Protein AF-A0A7J6T4S7-F1 (afdb_monomer)

Sequence (179 aa):
IPTVSALVHKYNGIAAWDLAAIAAHDKVDMNPSSLPEGYIDFAFVSPHKLLGGPGSSGLLLCKRRHQTNAVPAVCGGGVVLYVSQRRHQYLDNLEEREEAGTPDILGCIRTGAVYHLHAMIGIERIAAEEHKMAEHLVKKLRTHSKVHILGPKERSHCAGIISFNILYNTTDGPTQHGL

Radius of gyration: 22.56 Å; Cα contacts (8 Å, |Δi|>4): 235; chains: 1; bounding box: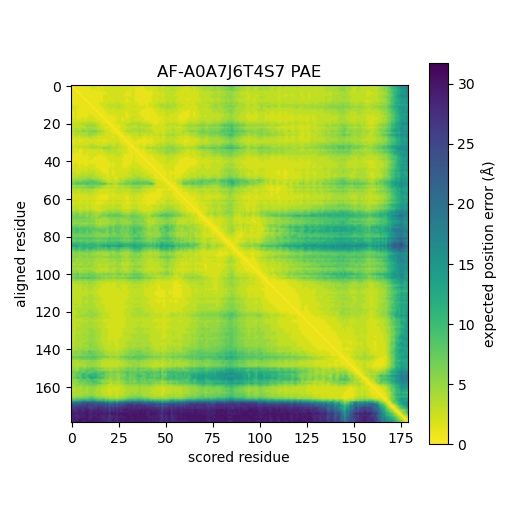 62×40×62 Å

Foldseek 3Di:
DQVVQLVCVVVPHAAADECAQPVQQDDPDQQDPVRRSRGHQKYKYQLLNFVLRPLADIDIDHDPVPLPDQAEPDDAPQQWPDDDPVDTHGDPPSVSNNQHDDDSVVNHVSSVVRVVVSVVCPSVNSNVVLVVVLVVVVVVQVVDPQKAWDDDPDCPPPGSDTDIDGHDDPPPPDDPDDD

Secondary structure (DSSP, 8-state):
-HHHHHHHHHTT---EEE-TTTTTTS---SS-TT-GGG--SEEEE-GGGSTT-TTPPPEEEE-GGG---SS-SS-STTSEEEE-SS-EEE-S-HHHHT--SS--HHHHHHHHHHHHHHHHH-HHHHHHHHHHHHHHHHHHHTT-TTEEE-S-S--TT--S---EEE---TTS---S---

pLDDT: mean 91.14, std 10.25, range [36.97, 98.56]

Mean predicted aligned error: 6.06 Å

Solvent-accessible surface area (backbone atoms only — not comparable to full-atom values): 10628 Å² total; per-residue (Å²): 108,39,72,60,22,28,55,36,45,76,71,76,45,83,37,70,43,87,32,39,84,45,56,65,49,45,84,84,64,56,67,37,81,92,43,66,67,16,30,47,45,30,40,36,38,38,42,46,68,32,74,84,9,76,76,28,43,75,45,79,49,67,46,71,90,71,72,70,70,93,62,51,93,48,84,50,57,70,18,52,69,44,79,57,99,88,50,71,40,65,41,88,51,71,69,55,19,61,48,46,43,83,72,63,61,67,16,48,54,41,33,54,53,27,53,50,51,48,60,73,68,31,53,69,54,50,34,51,55,34,45,54,53,38,51,54,51,51,59,58,46,68,74,37,90,46,45,48,75,59,78,72,92,75,54,94,88,51,72,66,76,82,53,67,46,80,63,78,61,92,82,62,67,87,69,93,72,72,133

Organism: Perkinsus olseni (NCBI:txid32597)

Structure (mmCIF, N/CA/C/O backbone):
data_AF-A0A7J6T4S7-F1
#
_entry.id   AF-A0A7J6T4S7-F1
#
loop_
_atom_site.group_PDB
_atom_site.id
_atom_site.type_symbol
_atom_site.label_atom_id
_atom_site.label_alt_id
_atom_site.label_comp_id
_atom_site.label_asym_id
_atom_site.label_entity_id
_atom_site.label_seq_id
_atom_site.pdbx_PDB_ins_code
_atom_site.Cartn_x
_atom_site.Cartn_y
_atom_site.Cartn_z
_atom_site.occupancy
_atom_site.B_iso_or_equiv
_atom_site.auth_seq_id
_atom_site.auth_comp_id
_atom_site.auth_asym_id
_atom_site.auth_atom_id
_atom_site.pdbx_PDB_model_num
ATOM 1 N N . ILE A 1 1 ? -0.672 -9.151 9.742 1.00 93.25 1 ILE A N 1
ATOM 2 C CA . ILE A 1 1 ? 0.060 -9.455 8.489 1.00 93.25 1 ILE A CA 1
ATOM 3 C C . ILE A 1 1 ? 1.079 -10.582 8.699 1.00 93.25 1 ILE A C 1
ATOM 5 O O . ILE A 1 1 ? 0.851 -11.630 8.105 1.00 93.25 1 ILE A O 1
ATOM 9 N N . PRO A 1 2 ? 2.106 -10.478 9.575 1.00 96.06 2 PRO A N 1
ATOM 10 C CA . PRO A 1 2 ? 3.218 -11.441 9.576 1.00 96.06 2 PRO A CA 1
ATOM 11 C C . PRO A 1 2 ? 2.798 -12.894 9.823 1.00 96.06 2 PRO A C 1
ATOM 13 O O . PRO A 1 2 ? 3.228 -13.793 9.111 1.00 96.06 2 PRO A O 1
ATOM 16 N N . THR A 1 3 ? 1.895 -13.132 10.778 1.00 97.44 3 THR A N 1
ATOM 17 C CA . THR A 1 3 ? 1.386 -14.478 11.092 1.00 97.44 3 THR A CA 1
ATOM 18 C C . THR A 1 3 ? 0.668 -15.128 9.910 1.00 97.44 3 THR A C 1
ATOM 20 O O . THR A 1 3 ? 0.827 -16.321 9.668 1.00 97.44 3 THR A O 1
ATOM 23 N N . VAL A 1 4 ? -0.114 -14.343 9.162 1.00 97.81 4 VAL A N 1
ATOM 24 C CA . VAL A 1 4 ? -0.850 -14.833 7.989 1.00 97.81 4 VAL A CA 1
ATOM 25 C C . VAL A 1 4 ? 0.120 -15.099 6.840 1.00 97.81 4 VAL A C 1
ATOM 27 O O . VAL A 1 4 ? 0.049 -16.169 6.247 1.00 97.81 4 VAL A O 1
ATOM 30 N N . SER A 1 5 ? 1.068 -14.191 6.580 1.00 98.19 5 SER A N 1
ATOM 31 C CA . SER A 1 5 ? 2.117 -14.411 5.577 1.00 98.19 5 SER A CA 1
ATOM 32 C C . SER A 1 5 ? 2.930 -15.678 5.865 1.00 98.19 5 SER A C 1
ATOM 34 O O . SER A 1 5 ? 3.085 -16.514 4.983 1.00 98.19 5 SER A O 1
ATOM 36 N N . ALA A 1 6 ? 3.368 -15.884 7.112 1.00 98.44 6 ALA A N 1
ATOM 37 C CA . ALA A 1 6 ? 4.121 -17.079 7.497 1.00 98.44 6 ALA A CA 1
ATOM 38 C C . ALA A 1 6 ? 3.322 -18.372 7.273 1.00 98.44 6 ALA A C 1
ATOM 40 O O . ALA A 1 6 ? 3.872 -19.381 6.831 1.00 98.44 6 ALA A O 1
ATOM 41 N N . LEU A 1 7 ? 2.011 -18.346 7.537 1.00 98.56 7 LEU A N 1
ATOM 42 C CA . LEU A 1 7 ? 1.134 -19.474 7.243 1.00 98.56 7 LEU A CA 1
ATOM 43 C C . LEU A 1 7 ? 1.027 -19.731 5.735 1.00 98.56 7 LEU A C 1
ATOM 45 O O . LEU A 1 7 ? 1.089 -20.884 5.322 1.00 98.56 7 LEU A O 1
ATOM 49 N N . VAL A 1 8 ? 0.893 -18.683 4.919 1.00 98.50 8 VAL A N 1
ATOM 50 C CA . VAL A 1 8 ? 0.862 -18.800 3.453 1.00 98.50 8 VAL A CA 1
ATOM 51 C C . VAL A 1 8 ? 2.164 -19.417 2.932 1.00 98.50 8 VAL A C 1
ATOM 53 O O . VAL A 1 8 ? 2.119 -20.391 2.179 1.00 98.50 8 VAL A O 1
ATOM 56 N N . HIS A 1 9 ? 3.321 -18.933 3.390 1.00 98.38 9 HIS A N 1
ATOM 57 C CA . HIS A 1 9 ? 4.623 -19.453 2.962 1.00 98.38 9 HIS A CA 1
ATOM 58 C C . HIS A 1 9 ? 4.868 -20.893 3.408 1.00 98.38 9 HIS A C 1
ATOM 60 O O . HIS A 1 9 ? 5.464 -21.665 2.661 1.00 98.38 9 HIS A O 1
ATOM 66 N N . LYS A 1 10 ? 4.353 -21.300 4.578 1.00 98.31 10 LYS A N 1
ATOM 67 C CA . LYS A 1 10 ? 4.409 -22.700 5.035 1.00 98.31 10 LYS A CA 1
ATOM 68 C C . LYS A 1 10 ? 3.805 -23.675 4.014 1.00 98.31 10 LYS A C 1
ATOM 70 O O . LYS A 1 10 ? 4.207 -24.835 3.976 1.00 98.31 10 LYS A O 1
ATOM 75 N N . TYR A 1 11 ? 2.865 -23.213 3.192 1.00 98.25 11 TYR A N 1
ATOM 76 C CA . TYR A 1 11 ? 2.244 -23.993 2.121 1.00 98.25 11 TYR A CA 1
ATOM 77 C C . TYR A 1 11 ? 2.694 -23.552 0.719 1.00 98.25 11 TYR A C 1
ATOM 79 O O . TYR A 1 11 ? 1.984 -23.793 -0.254 1.00 98.25 11 TYR A O 1
ATOM 87 N N . ASN A 1 12 ? 3.874 -22.929 0.603 1.00 97.62 12 ASN A N 1
ATOM 88 C CA . ASN A 1 12 ? 4.466 -22.439 -0.650 1.00 97.62 12 ASN A CA 1
ATOM 89 C C . ASN A 1 12 ? 3.597 -21.419 -1.411 1.00 97.62 12 ASN A C 1
ATOM 91 O O . ASN A 1 12 ? 3.720 -21.281 -2.628 1.00 97.62 12 ASN A O 1
ATOM 95 N N . GLY A 1 13 ? 2.698 -20.721 -0.713 1.00 98.00 13 GLY A N 1
ATOM 96 C CA . GLY A 1 13 ? 1.918 -19.635 -1.297 1.00 98.00 13 GLY A CA 1
ATOM 97 C C . GLY A 1 13 ? 2.712 -18.330 -1.394 1.00 98.00 13 GLY A C 1
ATOM 98 O O . GLY A 1 13 ? 3.790 -18.200 -0.819 1.00 98.00 13 GLY A O 1
ATOM 99 N N . ILE A 1 14 ? 2.133 -17.348 -2.087 1.00 97.88 14 ILE A N 1
ATOM 100 C CA . ILE A 1 14 ? 2.664 -15.984 -2.226 1.00 97.88 14 ILE A CA 1
ATOM 101 C C . ILE A 1 14 ? 1.805 -15.033 -1.389 1.00 97.88 14 ILE A C 1
ATOM 103 O O . ILE A 1 14 ? 0.579 -15.022 -1.526 1.00 97.88 14 ILE A O 1
ATOM 107 N N . ALA A 1 15 ? 2.433 -14.212 -0.547 1.00 98.19 15 ALA A N 1
ATOM 108 C CA . ALA A 1 15 ? 1.747 -13.234 0.291 1.00 98.19 15 ALA A CA 1
ATOM 109 C C . ALA A 1 15 ? 1.703 -11.847 -0.374 1.00 98.19 15 ALA A C 1
ATOM 111 O O . ALA A 1 15 ? 2.650 -11.060 -0.283 1.00 98.19 15 ALA A O 1
ATOM 112 N N . ALA A 1 16 ? 0.572 -11.531 -1.006 1.00 98.25 16 ALA A N 1
ATOM 113 C CA . ALA A 1 16 ? 0.289 -10.223 -1.590 1.00 98.25 16 ALA A CA 1
ATOM 114 C C . ALA A 1 16 ? -0.736 -9.453 -0.741 1.00 98.25 16 ALA A C 1
ATOM 116 O O . ALA A 1 16 ? -1.825 -9.959 -0.475 1.00 98.25 16 ALA A O 1
ATOM 117 N N . TRP A 1 17 ? -0.396 -8.235 -0.318 1.00 98.12 17 TRP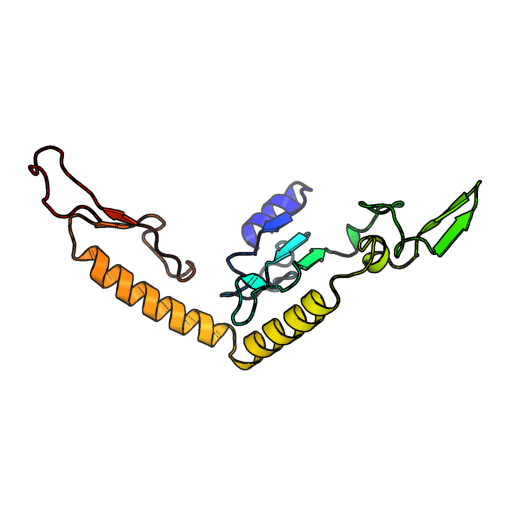 A N 1
ATOM 118 C CA . TRP A 1 17 ? -1.218 -7.427 0.584 1.00 98.12 17 TRP A CA 1
ATOM 119 C C . TRP A 1 17 ? -1.612 -6.090 -0.040 1.00 98.12 17 TRP A C 1
ATOM 121 O O . TRP A 1 17 ? -0.752 -5.299 -0.429 1.00 98.12 17 TRP A O 1
ATOM 131 N N . ASP A 1 18 ? -2.914 -5.803 -0.064 1.00 97.62 18 ASP A N 1
ATOM 132 C CA . ASP A 1 18 ? -3.405 -4.438 -0.249 1.00 97.62 18 ASP A CA 1
ATOM 133 C C . ASP A 1 18 ? -3.229 -3.666 1.062 1.00 97.62 18 ASP A C 1
ATOM 135 O O . ASP A 1 18 ? -3.900 -3.927 2.063 1.00 97.62 18 ASP A O 1
ATOM 139 N N . LEU A 1 19 ? -2.289 -2.726 1.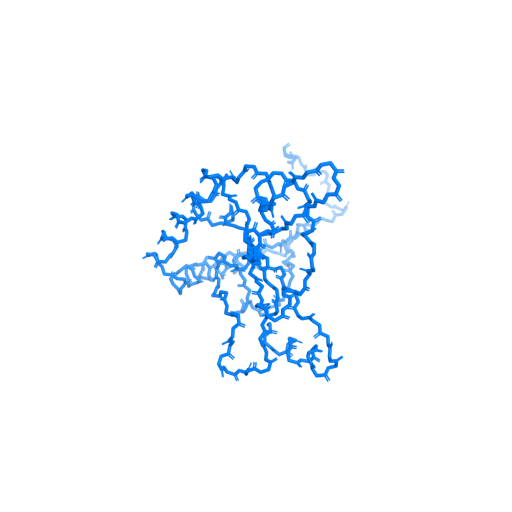051 1.00 96.25 19 LEU A N 1
ATOM 140 C CA . LEU A 1 19 ? -1.972 -1.858 2.176 1.00 96.25 19 LEU A CA 1
ATOM 141 C C . LEU A 1 19 ? -2.449 -0.422 1.939 1.00 96.25 19 LEU A C 1
ATOM 143 O O . LEU A 1 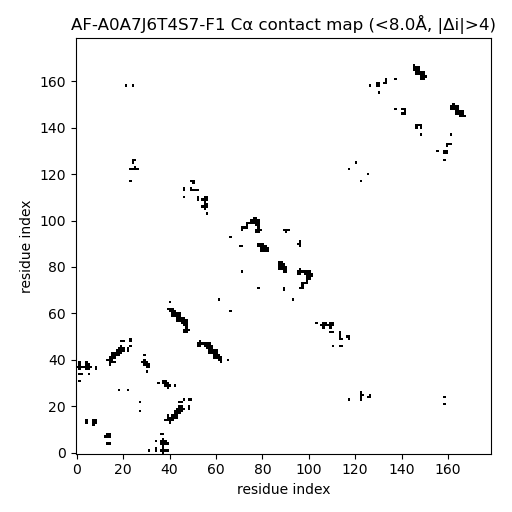19 ? -2.074 0.476 2.693 1.00 96.25 19 LEU A O 1
ATOM 147 N N . ALA A 1 20 ? -3.296 -0.178 0.936 1.00 94.44 20 ALA A N 1
ATOM 148 C CA . ALA A 1 20 ? -3.727 1.160 0.556 1.00 94.44 20 ALA A CA 1
ATOM 149 C C . ALA A 1 20 ? -4.322 1.944 1.732 1.00 94.44 20 ALA A C 1
ATOM 151 O O . ALA A 1 20 ? -4.038 3.127 1.883 1.00 94.44 20 ALA A O 1
ATOM 152 N N . ALA A 1 21 ? -5.151 1.302 2.559 1.00 90.69 21 ALA A N 1
ATOM 153 C CA . ALA A 1 21 ? -5.783 1.957 3.704 1.00 90.69 21 ALA A CA 1
ATOM 154 C C . ALA A 1 21 ? -4.890 2.022 4.952 1.00 90.69 21 ALA A C 1
ATOM 156 O O . ALA A 1 21 ? -5.125 2.874 5.795 1.00 90.69 21 ALA A O 1
ATOM 157 N N . ILE A 1 22 ? -3.900 1.136 5.098 1.00 90.56 22 ILE A N 1
ATOM 158 C CA . ILE A 1 22 ? -3.108 1.039 6.333 1.00 90.56 22 ILE A CA 1
ATOM 159 C C . ILE A 1 22 ? -1.783 1.795 6.242 1.00 90.56 22 ILE A C 1
ATOM 161 O O . ILE A 1 22 ? -1.313 2.304 7.248 1.00 90.56 22 ILE A O 1
ATOM 165 N N . ALA A 1 23 ? -1.208 1.949 5.047 1.00 92.31 23 ALA A N 1
ATOM 166 C CA . ALA A 1 23 ? 0.090 2.599 4.858 1.00 92.31 23 ALA A CA 1
ATOM 167 C C . ALA A 1 23 ? 0.120 4.090 5.245 1.00 92.31 23 ALA A C 1
ATOM 169 O O . ALA A 1 23 ? 1.196 4.664 5.387 1.00 92.31 23 ALA A O 1
ATOM 170 N N . ALA A 1 24 ? -1.046 4.724 5.399 1.00 89.56 24 ALA A N 1
ATOM 171 C CA . ALA A 1 24 ? -1.158 6.079 5.933 1.00 89.56 24 ALA A CA 1
ATOM 172 C C . ALA A 1 24 ? -1.003 6.128 7.465 1.00 89.56 24 ALA A C 1
ATOM 174 O O . ALA A 1 24 ? -0.603 7.159 8.003 1.00 89.56 24 ALA A O 1
ATOM 175 N N . HIS A 1 25 ? -1.301 5.022 8.149 1.00 88.94 25 HIS A N 1
ATOM 176 C CA . HIS A 1 25 ? -1.548 4.969 9.593 1.00 88.94 25 HIS A CA 1
ATOM 177 C C . HIS A 1 25 ? -0.634 3.981 10.329 1.00 88.94 25 HIS A C 1
ATOM 179 O O . HIS A 1 25 ? -0.537 4.029 11.550 1.00 88.94 25 HIS A O 1
ATOM 185 N N . ASP A 1 26 ? 0.041 3.092 9.601 1.00 89.81 26 ASP A N 1
ATOM 186 C CA . ASP A 1 26 ? 0.975 2.112 10.143 1.00 89.81 26 ASP A CA 1
ATOM 187 C C . ASP A 1 26 ? 2.179 1.923 9.210 1.00 89.81 26 ASP A C 1
ATOM 189 O O . ASP A 1 26 ? 2.159 2.267 8.022 1.00 89.81 26 ASP A O 1
ATOM 193 N N . LYS A 1 27 ? 3.246 1.348 9.757 1.00 89.06 27 LYS A N 1
ATOM 194 C CA . LYS A 1 27 ? 4.476 1.064 9.030 1.00 89.06 27 LYS A CA 1
ATOM 195 C C . LYS A 1 27 ? 4.266 -0.088 8.044 1.00 89.06 27 LYS A C 1
ATOM 197 O O . LYS A 1 27 ? 3.920 -1.207 8.417 1.00 89.06 27 LYS A O 1
ATOM 202 N N . VAL A 1 28 ? 4.601 0.155 6.777 1.00 91.75 28 VAL A N 1
ATOM 203 C CA . VAL A 1 28 ? 4.728 -0.904 5.767 1.00 91.75 28 VAL A CA 1
ATOM 204 C C . VAL A 1 28 ? 6.072 -1.612 5.950 1.00 91.75 28 VAL A C 1
ATOM 206 O O . VAL A 1 28 ? 7.099 -1.170 5.437 1.00 91.75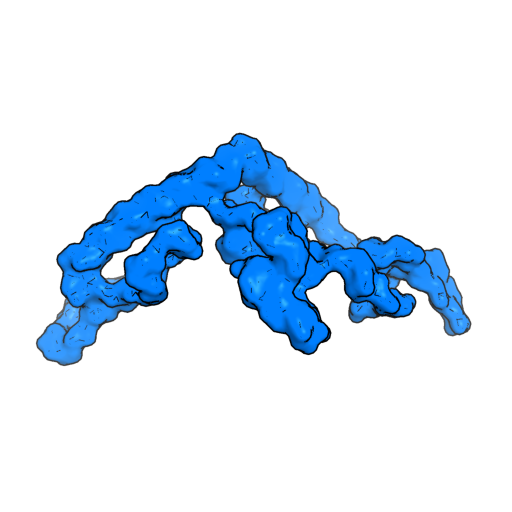 28 VAL A O 1
ATOM 209 N N . ASP A 1 29 ? 6.079 -2.706 6.713 1.00 94.44 29 ASP A N 1
ATOM 210 C CA . ASP A 1 29 ? 7.272 -3.529 6.927 1.00 94.44 29 ASP A CA 1
ATOM 211 C C . ASP A 1 29 ? 7.262 -4.785 6.041 1.00 94.44 29 ASP A C 1
ATOM 213 O O . ASP A 1 29 ? 6.575 -5.771 6.312 1.00 94.44 29 ASP A O 1
ATOM 217 N N . MET A 1 30 ? 8.054 -4.751 4.966 1.00 96.81 30 MET A N 1
ATOM 218 C CA . MET A 1 30 ? 8.205 -5.878 4.039 1.00 96.81 30 MET A CA 1
ATOM 219 C C . MET A 1 30 ? 9.001 -7.054 4.638 1.00 96.81 30 MET A C 1
ATOM 221 O O . MET A 1 30 ? 9.017 -8.133 4.035 1.00 96.81 30 MET A O 1
ATOM 225 N N . ASN A 1 31 ? 9.727 -6.853 5.746 1.00 96.94 31 ASN A N 1
ATOM 226 C CA . ASN A 1 31 ? 10.613 -7.836 6.384 1.00 96.94 31 ASN A CA 1
ATOM 227 C C . ASN A 1 31 ? 10.537 -7.725 7.923 1.00 96.94 31 ASN A C 1
ATOM 229 O O . ASN A 1 31 ? 11.514 -7.312 8.556 1.00 96.94 31 ASN A O 1
ATOM 233 N N . PRO A 1 32 ? 9.408 -8.101 8.542 1.00 95.25 32 PRO A N 1
ATOM 234 C CA . PRO A 1 32 ? 9.243 -7.983 9.983 1.00 95.25 32 PRO A CA 1
ATOM 235 C C . PRO A 1 32 ? 10.263 -8.862 10.720 1.00 95.25 32 PRO A C 1
ATOM 237 O O . PRO A 1 32 ? 10.258 -10.086 10.603 1.00 95.25 32 PRO A O 1
ATOM 240 N N . SER A 1 33 ? 11.127 -8.240 11.524 1.00 94.69 33 SER A N 1
ATOM 241 C CA . SER A 1 33 ? 12.182 -8.942 12.271 1.00 94.69 33 SER A CA 1
ATOM 242 C C . SER A 1 33 ? 11.643 -9.872 13.362 1.00 94.69 33 SER A C 1
ATOM 244 O O . SER A 1 33 ? 12.294 -10.852 13.713 1.00 94.69 33 SER A O 1
ATOM 246 N N . SER A 1 34 ? 10.445 -9.591 13.880 1.00 95.31 34 SER A N 1
ATOM 247 C CA . SER A 1 34 ? 9.777 -10.394 14.911 1.00 95.31 34 SER A CA 1
ATOM 248 C C . SER A 1 34 ? 9.329 -11.771 14.420 1.00 95.31 34 SER A C 1
ATOM 250 O O . SER A 1 34 ? 9.195 -12.692 15.223 1.00 95.31 34 SER A O 1
ATOM 252 N N . LEU A 1 35 ? 9.096 -11.922 13.114 1.00 96.75 35 LEU A N 1
ATOM 253 C CA . LEU A 1 35 ? 8.736 -13.185 12.483 1.00 96.75 35 LEU A CA 1
ATOM 254 C C . LEU A 1 35 ? 9.292 -13.193 11.052 1.00 96.75 35 LEU A C 1
ATOM 256 O O . LEU A 1 35 ? 8.574 -12.796 10.135 1.00 96.75 35 LEU A O 1
ATOM 260 N N . PRO A 1 36 ? 10.545 -13.642 10.844 1.00 96.25 36 PRO A N 1
ATOM 261 C CA . PRO A 1 36 ? 11.213 -13.573 9.544 1.00 96.25 36 PRO A CA 1
ATOM 262 C C . PRO A 1 36 ? 10.447 -14.256 8.407 1.00 96.25 36 PRO A C 1
ATOM 264 O O . PRO A 1 36 ? 10.373 -13.709 7.313 1.00 96.25 36 PRO A O 1
ATOM 267 N N . GLU A 1 37 ? 9.797 -15.393 8.677 1.00 97.12 37 GLU A N 1
ATOM 268 C CA . GLU A 1 37 ? 8.935 -16.091 7.707 1.00 97.12 37 GLU A CA 1
ATOM 269 C C . GLU A 1 37 ? 7.639 -15.331 7.387 1.00 97.12 37 GLU A C 1
ATOM 271 O O . GLU A 1 37 ? 6.914 -15.684 6.467 1.00 97.12 37 GLU A O 1
ATOM 276 N N . GLY A 1 38 ? 7.324 -14.276 8.135 1.00 97.75 38 GLY A N 1
ATOM 277 C CA . GLY A 1 38 ? 6.154 -13.425 7.956 1.00 97.75 38 GLY A CA 1
ATOM 278 C C . GLY A 1 38 ? 6.357 -12.274 6.973 1.00 97.75 38 GLY A C 1
ATOM 279 O O . GLY A 1 38 ? 5.630 -11.284 7.060 1.00 97.75 38 GLY A O 1
ATOM 280 N N . TYR A 1 39 ? 7.342 -12.363 6.074 1.00 97.88 39 TYR A N 1
ATOM 281 C CA . TYR A 1 39 ? 7.608 -11.333 5.067 1.00 97.88 39 TYR A CA 1
ATOM 282 C C . TYR A 1 39 ? 6.406 -11.076 4.144 1.00 97.88 39 TYR A C 1
ATOM 284 O O . TYR A 1 39 ? 5.457 -11.850 4.070 1.00 97.88 39 TYR A O 1
ATOM 292 N N . ILE A 1 40 ? 6.432 -9.955 3.431 1.00 98.19 40 ILE A N 1
ATOM 293 C CA . ILE A 1 40 ? 5.448 -9.646 2.388 1.00 98.19 40 ILE A CA 1
ATOM 294 C C . ILE A 1 40 ? 6.126 -9.832 1.033 1.00 98.19 40 ILE A C 1
ATOM 296 O O . ILE A 1 40 ? 7.217 -9.303 0.829 1.00 98.19 40 ILE A O 1
ATOM 300 N N . ASP A 1 41 ? 5.514 -10.576 0.115 1.00 98.31 41 ASP A N 1
ATOM 301 C CA . ASP A 1 41 ? 6.042 -10.733 -1.244 1.00 98.31 41 ASP A CA 1
ATOM 302 C C . ASP A 1 41 ? 5.702 -9.532 -2.119 1.00 98.31 41 ASP A C 1
ATOM 304 O O . ASP A 1 41 ? 6.577 -9.010 -2.813 1.00 98.31 41 ASP A O 1
ATOM 308 N N . PHE A 1 42 ? 4.450 -9.080 -2.028 1.00 98.06 42 PHE A N 1
ATOM 309 C CA . PHE A 1 42 ? 3.924 -7.932 -2.756 1.00 98.06 42 PHE A CA 1
ATOM 310 C C . PHE A 1 42 ? 3.111 -7.036 -1.824 1.00 98.06 42 PHE A C 1
ATOM 312 O O . PHE A 1 42 ? 2.253 -7.526 -1.089 1.00 98.06 42 PHE A O 1
ATOM 319 N N . ALA A 1 43 ? 3.342 -5.728 -1.874 1.00 98.19 43 ALA A N 1
ATOM 320 C CA . ALA A 1 43 ? 2.530 -4.741 -1.174 1.00 98.19 43 ALA A CA 1
ATOM 321 C C . ALA A 1 43 ? 2.044 -3.665 -2.142 1.00 98.19 43 ALA A C 1
ATOM 323 O O . ALA A 1 43 ? 2.843 -3.039 -2.839 1.00 98.19 43 ALA A O 1
ATOM 324 N N . PHE A 1 44 ? 0.736 -3.431 -2.142 1.00 97.75 44 PHE A N 1
ATOM 325 C CA . PHE A 1 44 ? 0.100 -2.371 -2.915 1.00 97.75 44 PHE A CA 1
ATOM 326 C C . PHE A 1 44 ? -0.185 -1.195 -1.995 1.00 97.75 44 PHE A C 1
ATOM 328 O O . PHE A 1 44 ? -0.822 -1.356 -0.953 1.00 97.75 44 PHE A O 1
ATOM 335 N N . VAL A 1 45 ? 0.280 -0.007 -2.369 1.00 97.25 45 VAL A N 1
ATOM 336 C CA . VAL A 1 45 ? 0.105 1.203 -1.570 1.00 97.25 45 VAL A CA 1
ATOM 337 C C . VAL A 1 45 ? -0.480 2.324 -2.419 1.00 97.25 45 VAL A C 1
ATOM 339 O O . VAL A 1 45 ? -0.215 2.443 -3.614 1.00 97.25 45 VAL A O 1
ATOM 342 N N . SER A 1 46 ? -1.310 3.149 -1.785 1.00 96.25 46 SER A N 1
ATOM 343 C CA . SER A 1 46 ? -2.016 4.269 -2.405 1.00 96.25 46 SER A CA 1
ATOM 344 C C . SER A 1 46 ? -1.615 5.583 -1.739 1.00 96.25 46 SER A C 1
ATOM 346 O O . SER A 1 46 ? -2.275 6.005 -0.786 1.00 96.25 46 SER A O 1
ATOM 348 N N . PRO A 1 47 ? -0.572 6.266 -2.238 1.00 96.25 47 PRO A N 1
ATOM 349 C CA . PRO A 1 47 ? -0.105 7.525 -1.665 1.00 96.25 47 PRO A CA 1
ATOM 350 C C . PRO A 1 47 ? -1.176 8.627 -1.663 1.00 96.25 47 PRO A C 1
ATOM 352 O O . PRO A 1 47 ? -1.129 9.524 -0.830 1.00 96.25 47 PRO A O 1
ATOM 355 N N . HIS A 1 48 ? -2.220 8.522 -2.497 1.00 95.69 48 HIS A N 1
ATOM 356 C CA . HIS A 1 48 ? -3.338 9.470 -2.497 1.00 95.69 48 HIS A CA 1
ATOM 357 C C . HIS A 1 48 ? -4.205 9.440 -1.233 1.00 95.69 48 HIS A C 1
ATOM 359 O O . HIS A 1 48 ? -5.005 10.350 -1.029 1.00 95.69 48 HIS A O 1
ATOM 365 N N . LYS A 1 49 ? -4.048 8.415 -0.389 1.00 94.19 49 LYS A N 1
ATOM 366 C CA . LYS A 1 49 ? -4.691 8.320 0.927 1.00 94.19 49 LYS A CA 1
ATOM 367 C C . LYS A 1 49 ? -3.861 8.977 2.036 1.00 94.19 49 LYS A C 1
ATOM 369 O O . LYS A 1 49 ? -4.353 9.114 3.150 1.00 94.19 49 LYS A O 1
ATOM 374 N N . LEU A 1 50 ? -2.626 9.391 1.744 1.00 92.81 50 LEU A N 1
ATOM 375 C CA . LEU A 1 50 ? -1.778 10.148 2.661 1.00 92.81 50 LEU A CA 1
ATOM 376 C C . LEU A 1 50 ? -2.046 11.656 2.517 1.00 92.81 50 LEU A C 1
ATOM 378 O O . LEU A 1 50 ? -2.588 12.135 1.516 1.00 92.81 50 LEU A O 1
ATOM 382 N N . LEU A 1 51 ? -1.640 12.427 3.527 1.00 88.81 51 LEU A N 1
ATOM 383 C CA . LEU A 1 51 ? -1.763 13.884 3.526 1.00 88.81 51 LEU A CA 1
ATOM 384 C C . LEU A 1 51 ? -1.013 14.506 2.334 1.00 88.81 51 LEU A C 1
ATOM 386 O O . LEU A 1 51 ? 0.162 14.226 2.119 1.00 88.81 51 LEU A O 1
ATOM 390 N N . GLY A 1 52 ? -1.690 15.365 1.563 1.00 87.06 52 GLY A N 1
ATOM 391 C CA . GLY A 1 52 ? -1.132 15.953 0.332 1.00 87.06 52 GLY A CA 1
ATOM 392 C C . GLY A 1 52 ? -1.072 14.984 -0.857 1.00 87.06 52 GLY A C 1
ATOM 393 O O . GLY A 1 52 ? -0.598 15.348 -1.931 1.00 87.06 52 GLY A O 1
ATOM 394 N N . GLY A 1 53 ? -1.582 13.765 -0.670 1.00 91.44 53 GLY A N 1
ATOM 395 C CA . GLY A 1 53 ? -1.592 12.668 -1.624 1.00 91.44 53 GLY A CA 1
ATOM 396 C C . GLY A 1 53 ? -2.381 12.839 -2.928 1.00 91.44 53 GLY A C 1
ATOM 397 O O . GLY A 1 53 ? -2.011 12.156 -3.884 1.00 91.44 53 GLY A O 1
ATOM 398 N N . PRO A 1 54 ? -3.457 13.645 -3.047 1.00 95.19 54 PRO A N 1
ATOM 399 C CA . PRO A 1 54 ? -4.251 13.678 -4.277 1.00 95.19 54 PRO A CA 1
ATOM 400 C C . PRO A 1 54 ? -3.408 13.900 -5.545 1.00 95.19 54 PRO A C 1
ATOM 402 O O . PRO A 1 54 ? -2.618 14.838 -5.621 1.00 95.19 54 PRO A O 1
ATOM 405 N N . GLY A 1 55 ? -3.564 13.021 -6.542 1.00 94.38 55 GLY A N 1
ATOM 406 C CA . GLY A 1 55 ? -2.775 13.041 -7.783 1.00 94.38 55 GLY A CA 1
ATOM 407 C C . GLY A 1 55 ? -1.365 12.443 -7.669 1.00 94.38 55 GLY A C 1
ATOM 408 O O . GLY A 1 55 ? -0.506 12.761 -8.485 1.00 94.38 55 GLY A O 1
ATOM 409 N N . SER A 1 56 ? -1.078 11.665 -6.627 1.00 96.69 56 SER A N 1
ATOM 410 C CA . SER A 1 56 ? 0.137 10.844 -6.535 1.00 96.69 56 SER A CA 1
ATOM 411 C C . SER A 1 56 ? -0.026 9.518 -7.281 1.00 96.69 56 SER A C 1
ATOM 413 O O . SER A 1 56 ? -1.143 9.013 -7.432 1.00 96.69 56 SER A O 1
ATOM 415 N N . SER A 1 57 ? 1.100 8.955 -7.719 1.00 95.81 57 SER A N 1
ATOM 416 C CA . SER A 1 57 ? 1.145 7.640 -8.357 1.00 95.81 57 SER A CA 1
ATOM 417 C C . SER A 1 57 ? 0.977 6.522 -7.322 1.00 95.81 57 SER A C 1
ATOM 419 O O . SER A 1 57 ? 1.361 6.672 -6.162 1.00 95.81 57 SER A O 1
ATOM 421 N N . GLY A 1 58 ? 0.392 5.394 -7.730 1.00 95.25 58 GLY A N 1
ATOM 422 C CA . GLY A 1 58 ? 0.343 4.182 -6.908 1.00 95.25 58 GLY A CA 1
ATOM 423 C C . GLY A 1 58 ? 1.720 3.528 -6.792 1.00 95.25 58 GLY A C 1
ATOM 424 O O . GLY A 1 58 ? 2.552 3.674 -7.682 1.00 95.25 58 GLY A O 1
ATOM 425 N N . LEU A 1 59 ? 1.958 2.785 -5.709 1.00 96.06 59 LEU A N 1
ATOM 426 C CA . LEU A 1 59 ? 3.212 2.053 -5.512 1.00 96.06 59 LEU A CA 1
ATOM 427 C C . LEU A 1 59 ? 2.952 0.553 -5.380 1.00 96.06 59 LEU A C 1
ATOM 429 O O . LEU A 1 59 ? 2.127 0.127 -4.567 1.00 96.06 59 LEU A O 1
ATOM 433 N N . LEU A 1 60 ? 3.709 -0.239 -6.139 1.00 96.19 60 LEU A N 1
ATOM 434 C CA . LEU A 1 60 ? 3.834 -1.681 -5.966 1.00 96.19 60 LEU A CA 1
ATOM 435 C C . LEU A 1 60 ? 5.232 -1.989 -5.433 1.00 96.19 60 LEU A C 1
ATOM 437 O O . LEU A 1 60 ? 6.226 -1.797 -6.125 1.00 96.19 60 LEU A O 1
ATOM 441 N N . LEU A 1 61 ? 5.309 -2.503 -4.210 1.00 96.38 61 LEU A N 1
ATOM 442 C CA . LEU A 1 61 ? 6.545 -3.044 -3.663 1.00 96.38 61 LEU A CA 1
ATOM 443 C C . LEU A 1 61 ? 6.556 -4.547 -3.912 1.00 96.38 61 LEU A C 1
ATOM 445 O O . LEU A 1 61 ? 5.602 -5.240 -3.567 1.00 96.38 61 LEU A O 1
ATOM 449 N N . CYS A 1 62 ? 7.646 -5.057 -4.472 1.00 95.75 62 CYS A N 1
ATOM 450 C CA . CYS A 1 62 ? 7.799 -6.467 -4.810 1.00 95.75 62 CYS A CA 1
ATOM 451 C C . CYS A 1 62 ? 9.174 -6.970 -4.364 1.00 95.75 62 CYS A C 1
ATOM 453 O O . CYS A 1 62 ? 10.182 -6.270 -4.478 1.00 95.75 62 CYS A O 1
ATOM 455 N N . LYS A 1 63 ? 9.245 -8.204 -3.858 1.00 95.88 63 LYS A N 1
ATOM 456 C CA . LYS A 1 63 ? 10.537 -8.869 -3.651 1.00 95.88 63 LYS A CA 1
ATOM 457 C C . LYS A 1 63 ? 11.165 -9.183 -5.002 1.00 95.88 63 LYS A C 1
ATOM 459 O O . LYS A 1 63 ? 10.580 -9.905 -5.801 1.00 95.88 63 LYS A O 1
ATOM 464 N N . ARG A 1 64 ? 12.424 -8.781 -5.188 1.00 93.31 64 ARG A N 1
ATOM 465 C CA . ARG A 1 64 ? 13.201 -9.044 -6.414 1.00 93.31 64 ARG A CA 1
ATOM 466 C C . ARG A 1 64 ? 13.129 -10.496 -6.905 1.00 93.31 64 ARG A C 1
ATOM 468 O O . ARG A 1 64 ? 13.055 -10.722 -8.102 1.00 93.31 64 ARG A O 1
ATOM 475 N N . ARG A 1 65 ? 13.101 -11.485 -6.000 1.00 94.25 65 ARG A N 1
ATOM 476 C CA . ARG A 1 65 ? 12.994 -12.915 -6.364 1.00 94.25 65 ARG A CA 1
ATOM 477 C C . ARG A 1 65 ? 11.744 -13.272 -7.181 1.00 94.25 65 ARG A C 1
ATOM 479 O O . ARG A 1 65 ? 11.741 -14.316 -7.815 1.00 94.25 65 ARG A O 1
ATOM 486 N N . HIS A 1 66 ? 10.706 -12.436 -7.151 1.00 93.38 66 HIS A N 1
ATOM 487 C CA . HIS A 1 66 ? 9.472 -12.634 -7.914 1.00 93.38 66 HIS A CA 1
ATOM 488 C C . HIS A 1 66 ? 9.472 -11.913 -9.264 1.00 93.38 66 HIS A C 1
ATOM 490 O O . HIS A 1 66 ? 8.628 -12.202 -10.108 1.00 93.38 66 HIS A O 1
ATOM 496 N N . GLN A 1 67 ? 10.438 -11.027 -9.514 1.00 91.62 67 GLN A N 1
ATOM 497 C CA . GLN A 1 67 ? 10.635 -10.377 -10.810 1.00 91.62 67 GLN A CA 1
ATOM 498 C C . GLN A 1 67 ? 11.366 -11.332 -11.768 1.00 91.62 67 GLN A C 1
ATOM 500 O O . GLN A 1 67 ? 12.549 -11.180 -12.058 1.00 91.62 67 GLN A O 1
ATOM 505 N N . THR A 1 68 ? 10.667 -12.374 -12.216 1.00 90.19 68 THR A N 1
ATOM 506 C CA . THR A 1 68 ? 11.237 -13.452 -13.051 1.00 90.19 68 THR A CA 1
ATOM 507 C C . THR A 1 68 ? 10.797 -13.391 -14.512 1.00 90.19 68 THR A C 1
ATOM 509 O O . THR A 1 68 ? 11.265 -14.177 -15.336 1.00 90.19 68 THR A O 1
ATOM 512 N N . ASN A 1 69 ? 9.908 -12.455 -14.852 1.00 86.38 69 ASN A N 1
ATOM 513 C CA . ASN A 1 69 ? 9.320 -12.374 -16.179 1.00 86.38 69 ASN A CA 1
ATOM 514 C C . ASN A 1 69 ? 10.366 -11.991 -17.237 1.00 86.38 69 ASN A C 1
ATOM 516 O O . ASN A 1 69 ? 11.063 -10.978 -17.143 1.00 86.38 69 ASN A O 1
ATOM 520 N N . ALA A 1 70 ? 10.437 -12.792 -18.301 1.00 87.06 70 ALA A N 1
ATOM 521 C CA . ALA A 1 70 ? 11.285 -12.495 -19.454 1.00 87.06 70 ALA A CA 1
ATOM 522 C C . ALA A 1 70 ? 10.751 -11.320 -20.298 1.00 87.06 70 ALA A C 1
ATOM 524 O O . ALA A 1 70 ? 11.508 -10.696 -21.039 1.00 87.06 70 ALA A O 1
ATOM 525 N N . VAL A 1 71 ? 9.455 -11.023 -20.179 1.00 91.44 71 VAL A N 1
ATOM 526 C CA . VAL A 1 71 ? 8.713 -10.007 -20.936 1.00 91.44 71 VAL A CA 1
ATOM 527 C C . VAL A 1 71 ? 7.914 -9.165 -19.935 1.00 91.44 71 VAL A C 1
ATOM 529 O O . VAL A 1 71 ? 7.371 -9.753 -18.999 1.00 91.44 71 VAL A O 1
ATOM 532 N N . PRO A 1 72 ? 7.834 -7.833 -20.098 1.00 92.25 72 PRO A N 1
ATOM 533 C CA . PRO A 1 72 ? 7.050 -6.979 -19.210 1.00 92.25 72 PRO A CA 1
ATOM 534 C C . PRO A 1 72 ? 5.559 -7.312 -19.221 1.00 92.25 72 PRO A C 1
ATOM 536 O O . PRO A 1 72 ? 5.027 -7.762 -20.240 1.00 92.25 72 PRO A O 1
ATOM 539 N N . ALA A 1 73 ? 4.863 -6.998 -18.127 1.00 91.75 73 ALA A N 1
ATOM 540 C CA . ALA A 1 73 ? 3.408 -7.125 -18.057 1.00 91.75 73 ALA A CA 1
ATOM 541 C C . ALA A 1 73 ? 2.701 -6.241 -19.099 1.00 91.75 73 ALA A C 1
ATOM 543 O O . ALA A 1 73 ? 1.700 -6.645 -19.693 1.00 91.75 73 ALA A O 1
ATOM 544 N N . VAL A 1 74 ? 3.247 -5.048 -19.352 1.00 92.06 74 VAL A N 1
ATOM 545 C CA . VAL A 1 74 ? 2.787 -4.130 -20.397 1.00 92.06 74 VAL A CA 1
ATOM 546 C C . VAL A 1 74 ? 3.942 -3.855 -21.352 1.00 92.06 74 VAL A C 1
ATOM 548 O O . VAL A 1 74 ? 4.996 -3.373 -20.958 1.00 92.06 74 VAL A O 1
ATOM 551 N N . CYS A 1 75 ? 3.753 -4.159 -22.633 1.00 91.94 75 CYS A N 1
ATOM 552 C CA . CYS A 1 75 ? 4.748 -3.873 -23.665 1.00 91.94 75 CYS A CA 1
ATOM 553 C C . CYS A 1 75 ? 4.541 -2.468 -24.241 1.00 91.94 75 CYS A C 1
ATOM 555 O O . CYS A 1 75 ? 3.412 -2.079 -24.535 1.00 91.94 75 CYS A O 1
ATOM 557 N N . GLY A 1 76 ? 5.623 -1.727 -24.485 1.00 90.00 76 GLY A N 1
ATOM 558 C CA . GLY A 1 76 ? 5.533 -0.405 -25.100 1.00 90.00 76 GLY A CA 1
ATOM 559 C C . GLY A 1 76 ? 6.867 0.328 -25.190 1.00 90.00 76 GLY A C 1
ATOM 560 O O . GLY A 1 76 ? 7.934 -0.248 -24.980 1.00 90.00 76 GLY A O 1
ATOM 561 N N . GLY A 1 77 ? 6.798 1.623 -25.507 1.00 90.19 77 GLY A N 1
ATOM 562 C CA . GLY A 1 77 ? 7.943 2.520 -25.345 1.00 90.19 77 GLY A CA 1
ATOM 563 C C . GLY A 1 77 ? 8.358 2.611 -23.874 1.00 90.19 77 GLY A C 1
ATOM 564 O O . GLY A 1 77 ? 7.543 2.374 -22.988 1.00 90.19 77 GLY A O 1
ATOM 565 N N . GLY A 1 78 ? 9.625 2.923 -23.613 1.00 89.69 78 GLY A N 1
ATOM 566 C CA . GLY A 1 78 ? 10.169 3.020 -22.252 1.00 89.69 78 GLY A CA 1
ATOM 567 C C . GLY A 1 78 ? 10.715 1.706 -21.684 1.00 89.69 78 GLY A C 1
ATOM 568 O O . GLY A 1 78 ? 11.658 1.761 -20.915 1.00 89.69 78 GLY A O 1
ATOM 569 N N . VAL A 1 79 ? 10.225 0.539 -22.126 1.00 93.56 79 VAL A N 1
ATOM 570 C CA . VAL A 1 79 ? 10.636 -0.782 -21.578 1.00 93.56 79 VAL A CA 1
ATOM 571 C C . VAL A 1 79 ? 11.514 -1.609 -22.521 1.00 93.56 79 VAL A C 1
ATOM 573 O O . VAL A 1 79 ? 12.022 -2.671 -22.152 1.00 93.56 79 VAL A O 1
ATOM 576 N N . VAL A 1 80 ? 11.687 -1.144 -23.761 1.00 93.06 80 VAL A N 1
ATOM 577 C CA . VAL A 1 80 ? 12.514 -1.789 -24.790 1.00 93.06 80 VAL A CA 1
ATOM 578 C C . VAL A 1 80 ? 13.885 -1.123 -24.885 1.00 93.06 80 VAL A C 1
ATOM 580 O O . VAL A 1 80 ? 13.985 0.092 -25.019 1.00 93.06 80 VAL A O 1
ATOM 583 N N . LEU A 1 81 ? 14.942 -1.934 -24.875 1.00 92.19 81 LEU A N 1
ATOM 584 C CA . LEU A 1 81 ? 16.308 -1.508 -25.175 1.00 92.19 81 LEU A CA 1
ATOM 585 C C . LEU A 1 81 ? 16.514 -1.333 -26.686 1.00 92.19 81 LEU A C 1
ATOM 587 O O . LEU A 1 81 ? 17.162 -0.393 -27.136 1.00 92.19 81 LEU A O 1
ATOM 591 N N . TYR A 1 82 ? 15.973 -2.262 -27.476 1.00 91.25 82 TYR A N 1
ATOM 592 C CA . TYR A 1 82 ? 16.126 -2.278 -28.928 1.00 91.25 82 TYR A CA 1
ATOM 593 C C . TYR A 1 82 ? 14.873 -2.830 -29.596 1.00 91.25 82 TYR A C 1
ATOM 595 O O . TYR A 1 82 ? 14.290 -3.809 -29.128 1.00 91.25 82 TYR A O 1
ATOM 603 N N . VAL A 1 83 ? 14.488 -2.245 -30.730 1.00 93.44 83 VAL A N 1
ATOM 604 C CA . VAL A 1 83 ? 13.400 -2.750 -31.567 1.00 93.44 83 VAL A CA 1
ATOM 605 C C . VAL A 1 83 ? 13.787 -2.679 -33.040 1.00 93.44 83 VAL A C 1
ATOM 607 O O . VAL A 1 83 ? 14.381 -1.716 -33.517 1.00 93.44 83 VAL A O 1
ATOM 610 N N . SER A 1 84 ? 13.434 -3.724 -33.773 1.00 92.75 84 SER A N 1
ATOM 611 C CA . SER A 1 84 ? 13.548 -3.825 -35.223 1.00 92.75 84 SER A CA 1
ATOM 612 C C . SER A 1 84 ? 12.343 -4.587 -35.761 1.00 92.75 84 SER A C 1
ATOM 614 O O . SER A 1 84 ? 11.601 -5.208 -35.002 1.00 92.75 84 SER A O 1
ATOM 616 N N . GLN A 1 85 ? 12.191 -4.640 -37.083 1.00 92.50 85 GLN A N 1
ATOM 617 C CA . GLN A 1 85 ? 11.115 -5.414 -37.711 1.00 92.50 85 GLN A CA 1
ATOM 618 C C . GLN A 1 85 ? 11.151 -6.917 -37.377 1.00 92.50 85 GLN A C 1
ATOM 620 O O . GLN A 1 85 ? 10.141 -7.595 -37.523 1.00 92.50 85 GLN A O 1
ATOM 625 N N . ARG A 1 86 ? 12.308 -7.461 -36.971 1.00 93.44 86 ARG A N 1
ATOM 626 C CA . ARG A 1 86 ? 12.500 -8.911 -36.780 1.00 93.44 86 ARG A CA 1
ATOM 627 C C . ARG A 1 86 ? 12.763 -9.315 -35.334 1.00 93.44 86 ARG A C 1
ATOM 629 O O . ARG A 1 86 ? 12.681 -10.500 -35.024 1.00 93.44 86 ARG A O 1
ATOM 636 N N . ARG A 1 87 ? 13.167 -8.375 -34.478 1.00 92.31 87 ARG A N 1
ATOM 637 C CA . ARG A 1 87 ? 13.622 -8.630 -33.104 1.00 92.31 87 ARG A CA 1
ATOM 638 C C . ARG A 1 87 ? 13.369 -7.427 -32.216 1.00 92.31 87 ARG A C 1
ATOM 640 O O . ARG A 1 87 ? 13.446 -6.294 -32.685 1.00 92.31 87 ARG A O 1
ATOM 647 N N . HIS A 1 88 ? 13.180 -7.696 -30.936 1.00 91.94 88 HIS A N 1
ATOM 648 C CA . HIS A 1 88 ? 13.185 -6.702 -29.878 1.00 91.94 88 HIS A CA 1
ATOM 649 C C . HIS A 1 88 ? 13.959 -7.246 -28.677 1.00 91.94 88 HIS A C 1
ATOM 651 O O . HIS A 1 88 ? 14.108 -8.459 -28.525 1.00 91.94 88 HIS A O 1
ATOM 657 N N . GLN A 1 89 ? 14.461 -6.342 -27.849 1.00 92.94 89 GLN A N 1
ATOM 658 C CA . GLN A 1 89 ? 15.122 -6.645 -26.589 1.00 92.94 89 GLN A CA 1
ATOM 659 C C . GLN A 1 89 ? 14.565 -5.698 -25.531 1.00 92.94 89 GLN A C 1
ATOM 661 O O . GLN A 1 89 ? 14.489 -4.493 -25.773 1.00 92.94 89 GLN A O 1
ATOM 666 N N . TYR A 1 90 ? 14.162 -6.238 -24.383 1.00 94.56 90 TYR A N 1
ATOM 667 C CA . TYR A 1 90 ? 13.696 -5.457 -23.236 1.00 94.56 90 TYR A CA 1
ATOM 668 C C . TYR A 1 90 ? 14.870 -4.990 -22.368 1.00 94.56 90 TYR A C 1
ATOM 670 O O . TYR A 1 90 ? 15.960 -5.554 -22.448 1.00 94.56 90 TYR A O 1
ATOM 678 N N . LEU A 1 91 ? 14.650 -3.954 -21.558 1.00 93.00 91 LEU A N 1
ATOM 679 C CA . LEU A 1 91 ? 15.647 -3.438 -20.612 1.00 93.00 91 LEU A CA 1
ATOM 680 C C . LEU A 1 91 ? 16.033 -4.494 -19.581 1.00 93.00 91 LEU A C 1
ATOM 682 O O . LEU A 1 91 ? 15.150 -5.141 -19.036 1.00 93.00 91 LEU A O 1
ATOM 686 N N . ASP A 1 92 ? 17.317 -4.645 -19.253 1.00 91.44 92 ASP A N 1
ATOM 687 C CA . ASP A 1 92 ? 17.779 -5.614 -18.243 1.00 91.44 92 ASP A CA 1
ATOM 688 C C . ASP A 1 92 ? 17.357 -5.247 -16.810 1.00 91.44 92 ASP A C 1
ATOM 690 O O . ASP A 1 92 ? 17.237 -6.129 -15.959 1.00 91.44 92 ASP A O 1
ATOM 694 N N . ASN A 1 93 ? 17.083 -3.963 -16.549 1.00 92.25 93 ASN A N 1
ATOM 695 C CA . ASN A 1 93 ? 16.521 -3.515 -15.280 1.00 92.25 93 ASN A 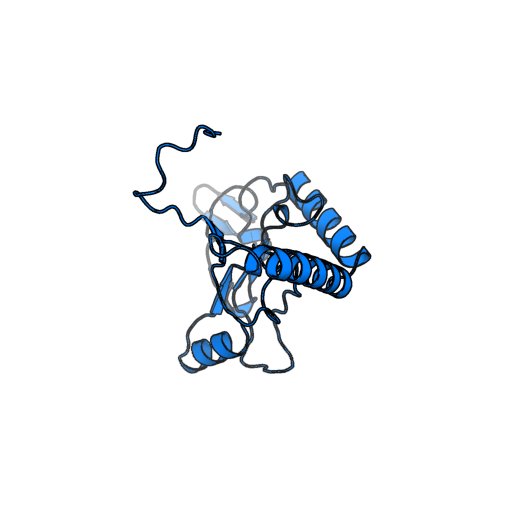CA 1
ATOM 696 C C . ASN A 1 93 ? 15.063 -3.990 -15.152 1.00 92.25 93 ASN A C 1
ATOM 698 O O . ASN A 1 93 ? 14.198 -3.590 -15.928 1.00 92.25 93 ASN A O 1
ATOM 702 N N . LEU A 1 94 ? 14.803 -4.843 -14.160 1.00 90.69 94 LEU A N 1
ATOM 703 C CA . LEU A 1 94 ? 13.498 -5.462 -13.921 1.00 90.69 94 LEU A CA 1
ATOM 704 C C . LEU A 1 94 ? 12.422 -4.461 -13.485 1.00 90.69 94 LEU A C 1
ATOM 706 O O . LEU A 1 94 ? 11.257 -4.681 -13.784 1.00 90.69 94 LEU A O 1
ATOM 710 N N . GLU A 1 95 ? 12.793 -3.392 -12.779 1.00 91.06 95 GLU A N 1
ATOM 711 C CA . GLU A 1 95 ? 11.843 -2.371 -12.323 1.00 91.06 95 GLU A CA 1
ATOM 712 C C . GLU A 1 95 ? 11.419 -1.490 -13.499 1.00 91.06 95 GLU A C 1
ATOM 714 O O . GLU A 1 95 ? 10.235 -1.407 -13.808 1.00 91.06 95 GLU A O 1
ATOM 719 N N . GLU A 1 96 ? 12.392 -0.934 -14.229 1.00 91.31 96 GLU A N 1
ATOM 720 C CA . GLU A 1 96 ? 12.132 -0.112 -15.421 1.00 91.31 96 GLU A CA 1
ATOM 721 C C . GLU A 1 96 ? 11.364 -0.887 -16.492 1.00 91.31 96 GLU A C 1
ATOM 723 O O . GLU A 1 96 ? 10.530 -0.317 -17.187 1.00 91.31 96 GLU A O 1
ATOM 728 N N . ARG A 1 97 ? 11.610 -2.199 -16.611 1.00 92.38 97 ARG A N 1
ATOM 729 C CA . ARG A 1 97 ? 10.895 -3.073 -17.545 1.00 92.38 97 ARG A CA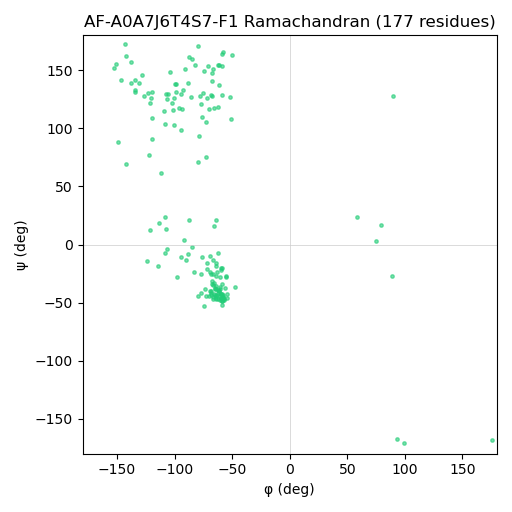 1
ATOM 730 C C . ARG A 1 97 ? 9.391 -3.113 -17.259 1.00 92.38 97 ARG A C 1
ATOM 732 O O . ARG A 1 97 ? 8.633 -3.302 -18.197 1.00 92.38 97 ARG A O 1
ATOM 739 N N . GLU A 1 98 ? 8.935 -2.903 -16.030 1.00 93.25 98 GLU A N 1
ATOM 740 C CA . GLU A 1 98 ? 7.504 -2.940 -15.693 1.00 93.25 98 GLU A CA 1
ATOM 741 C C . GLU A 1 98 ? 6.813 -1.558 -15.772 1.00 93.25 98 GLU A C 1
ATOM 743 O O . GLU A 1 98 ? 5.617 -1.455 -15.502 1.00 93.25 98 GLU A O 1
ATOM 748 N N . GLU A 1 99 ? 7.516 -0.502 -16.206 1.00 93.25 99 GLU A N 1
ATOM 749 C CA . GLU A 1 99 ? 7.001 0.876 -16.305 1.00 93.25 99 GLU A CA 1
ATOM 750 C C . GLU A 1 99 ? 6.854 1.351 -17.765 1.00 93.25 99 GLU A C 1
ATOM 752 O O . GLU A 1 99 ? 7.486 2.306 -18.218 1.00 93.25 99 GLU A O 1
ATOM 757 N N . ALA A 1 100 ? 6.004 0.672 -18.541 1.00 93.19 100 ALA A N 1
ATOM 758 C CA . ALA A 1 100 ? 5.774 1.028 -19.942 1.00 93.19 100 ALA A CA 1
ATOM 759 C C . ALA A 1 100 ? 5.073 2.378 -20.136 1.00 93.19 100 ALA A C 1
ATOM 761 O O . ALA A 1 100 ? 4.091 2.707 -19.472 1.00 93.19 100 ALA A O 1
ATOM 762 N N . GLY A 1 101 ? 5.520 3.109 -21.158 1.00 92.50 101 GLY A N 1
ATOM 763 C CA . GLY A 1 101 ? 5.001 4.418 -21.530 1.00 92.50 101 GLY A CA 1
ATOM 764 C C . GLY A 1 101 ? 5.781 5.568 -20.898 1.00 92.50 101 GLY A C 1
ATOM 765 O O . GLY A 1 101 ? 6.893 5.409 -20.407 1.00 92.50 101 GLY A O 1
ATOM 766 N N . THR A 1 102 ? 5.212 6.768 -20.974 1.00 92.75 102 THR A N 1
ATOM 767 C CA . THR A 1 102 ? 5.748 7.926 -20.255 1.00 92.75 102 THR A CA 1
ATOM 768 C C . THR A 1 102 ? 5.347 7.800 -18.785 1.00 92.75 102 THR A C 1
ATOM 770 O O . THR A 1 102 ? 4.143 7.760 -18.519 1.00 92.75 102 THR A O 1
ATOM 773 N N . PRO A 1 103 ? 6.301 7.753 -17.836 1.00 89.75 103 PRO A N 1
ATOM 774 C CA . PRO A 1 103 ? 5.970 7.680 -16.419 1.00 89.75 103 PRO A CA 1
ATOM 775 C C . PRO A 1 103 ? 5.131 8.881 -15.979 1.00 89.75 103 PRO A C 1
ATOM 777 O O . PRO A 1 103 ? 5.256 9.977 -16.533 1.00 89.75 103 PRO A O 1
ATOM 780 N N . ASP A 1 104 ? 4.324 8.712 -14.932 1.00 93.00 104 ASP A N 1
ATOM 781 C CA . ASP A 1 104 ? 3.653 9.833 -14.271 1.00 93.00 104 ASP A CA 1
ATOM 782 C C . ASP A 1 104 ? 4.671 10.644 -13.451 1.00 93.00 104 ASP A C 1
ATOM 784 O O . ASP A 1 104 ? 4.750 10.540 -12.230 1.00 93.00 104 ASP A O 1
ATOM 788 N N . ILE A 1 105 ? 5.494 11.442 -14.138 1.00 95.19 105 ILE A N 1
ATOM 789 C CA . ILE A 1 105 ? 6.611 12.189 -13.539 1.00 95.19 105 ILE A CA 1
ATOM 790 C C . ILE A 1 105 ? 6.119 13.061 -12.375 1.00 95.19 105 ILE A C 1
ATOM 792 O O . ILE A 1 105 ? 6.715 13.065 -11.296 1.00 95.19 105 ILE A O 1
ATOM 796 N N . LEU A 1 106 ? 5.016 13.790 -12.574 1.00 96.56 106 LEU A N 1
ATOM 797 C CA . LEU A 1 106 ? 4.451 14.657 -11.539 1.00 96.56 106 LEU A CA 1
ATOM 798 C C . LEU A 1 106 ? 3.863 13.840 -10.386 1.00 96.56 106 LEU A C 1
ATOM 800 O O . LEU A 1 106 ? 4.047 14.218 -9.226 1.00 96.56 106 LEU A O 1
ATOM 804 N N . GLY A 1 107 ? 3.192 12.724 -10.678 1.00 96.50 107 GLY A N 1
ATOM 805 C CA . GLY A 1 107 ? 2.707 11.794 -9.666 1.00 96.50 107 GLY A CA 1
ATOM 806 C C . GLY A 1 107 ? 3.833 11.181 -8.841 1.00 96.50 107 GLY A C 1
ATOM 807 O O . GLY A 1 107 ? 3.700 11.097 -7.620 1.00 96.50 107 GLY A O 1
ATOM 808 N N . CYS A 1 108 ? 4.966 10.826 -9.450 1.00 95.62 108 CYS A N 1
ATOM 809 C CA . CYS A 1 108 ? 6.149 10.302 -8.763 1.00 95.62 108 CYS A CA 1
ATOM 810 C C . CYS A 1 108 ? 6.797 11.354 -7.851 1.00 95.62 108 CYS A C 1
ATOM 812 O O . CYS A 1 108 ? 7.042 11.077 -6.676 1.00 95.62 108 CYS A O 1
ATOM 814 N N . ILE A 1 109 ? 6.992 12.587 -8.340 1.00 96.88 109 ILE A N 1
ATOM 815 C CA . ILE A 1 109 ? 7.498 13.704 -7.518 1.00 96.88 109 IL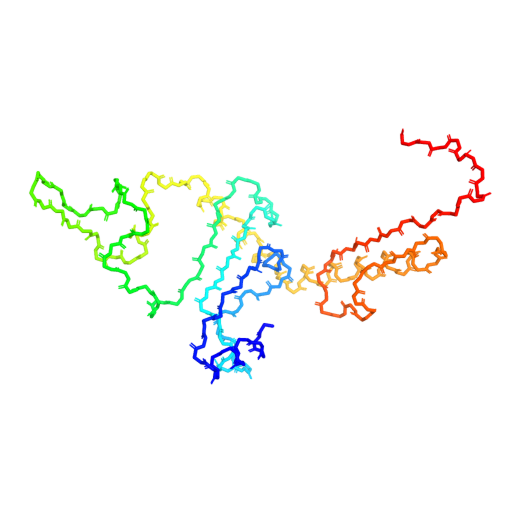E A CA 1
ATOM 816 C C . ILE A 1 109 ? 6.571 13.946 -6.321 1.00 96.88 109 ILE A C 1
ATOM 818 O O . ILE A 1 109 ? 7.030 14.051 -5.181 1.00 96.88 109 ILE A O 1
ATOM 822 N N . ARG A 1 110 ? 5.254 13.987 -6.561 1.00 97.25 110 ARG A N 1
ATOM 823 C CA . ARG A 1 110 ? 4.256 14.167 -5.501 1.00 97.25 110 ARG A CA 1
ATOM 824 C C . ARG A 1 110 ? 4.283 13.017 -4.498 1.00 97.25 110 ARG A C 1
ATOM 826 O O . ARG A 1 110 ? 4.234 13.270 -3.301 1.00 97.25 110 ARG A O 1
ATOM 833 N N . THR A 1 111 ? 4.417 11.780 -4.968 1.00 97.12 111 THR A N 1
ATOM 834 C CA . THR A 1 111 ? 4.551 10.593 -4.109 1.00 97.12 111 THR A CA 1
ATOM 835 C C . THR A 1 111 ? 5.744 10.732 -3.167 1.00 97.12 111 THR A C 1
ATOM 837 O O . THR A 1 111 ? 5.589 10.565 -1.958 1.00 97.12 111 THR A O 1
ATOM 840 N N . GLY A 1 112 ? 6.911 11.125 -3.690 1.00 96.81 112 GLY A N 1
ATOM 841 C CA . GLY A 1 112 ? 8.100 11.381 -2.876 1.00 96.81 112 GLY A CA 1
ATOM 842 C C . GLY A 1 112 ? 7.880 12.477 -1.827 1.00 96.81 112 GLY A C 1
ATOM 843 O O . GLY A 1 112 ? 8.199 12.281 -0.655 1.00 96.81 112 GLY A O 1
ATOM 844 N N . ALA A 1 113 ? 7.271 13.602 -2.214 1.00 97.25 113 ALA A N 1
ATOM 845 C CA . ALA A 1 113 ? 6.971 14.702 -1.295 1.00 97.25 113 ALA A CA 1
ATOM 846 C C . ALA A 1 113 ? 5.993 14.296 -0.175 1.0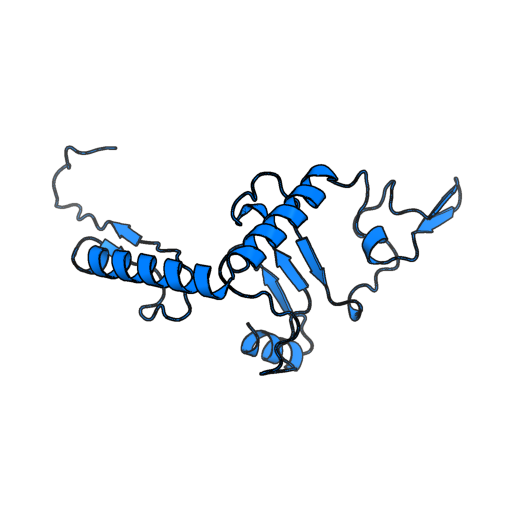0 97.25 113 ALA A C 1
ATOM 848 O O . ALA A 1 113 ? 6.175 14.681 0.979 1.00 97.25 113 ALA A O 1
ATOM 849 N N . VAL A 1 114 ? 4.980 13.490 -0.501 1.00 96.38 114 VAL A N 1
ATOM 850 C CA . VAL A 1 114 ? 3.972 12.995 0.447 1.00 96.38 114 VAL A CA 1
ATOM 851 C C . VAL A 1 114 ? 4.593 12.057 1.477 1.00 96.38 114 VAL A C 1
ATOM 853 O O . VAL A 1 114 ? 4.355 12.230 2.671 1.00 96.38 114 VAL A O 1
ATOM 856 N N . TYR A 1 115 ? 5.441 11.117 1.054 1.00 95.38 115 TYR A N 1
ATOM 857 C CA . TYR A 1 115 ? 6.166 10.260 1.996 1.00 95.38 115 TYR A CA 1
ATOM 858 C C . TYR A 1 115 ? 7.195 11.025 2.821 1.00 95.38 115 TYR A C 1
ATOM 860 O O . TYR A 1 115 ? 7.380 10.715 3.995 1.00 95.38 115 TYR A O 1
ATOM 868 N N . HIS A 1 116 ? 7.832 12.047 2.248 1.00 95.81 116 HIS A N 1
ATOM 869 C CA . HIS A 1 116 ? 8.719 12.919 3.008 1.00 95.81 116 HIS A CA 1
ATOM 870 C C . HIS A 1 116 ? 7.956 13.659 4.116 1.00 95.81 116 HIS A C 1
ATOM 872 O O . HIS A 1 116 ? 8.373 13.632 5.271 1.00 95.81 116 HIS A O 1
ATOM 878 N N . LEU A 1 117 ? 6.796 14.246 3.798 1.00 94.88 117 LEU A N 1
ATOM 879 C CA . LEU A 1 117 ? 5.914 14.881 4.781 1.00 94.88 117 LEU A CA 1
ATOM 880 C C . LEU A 1 117 ? 5.439 13.896 5.852 1.00 94.88 117 LEU A C 1
ATOM 882 O O . LEU A 1 117 ? 5.488 14.205 7.041 1.00 94.88 117 LEU A O 1
ATOM 886 N N . HIS A 1 118 ? 5.002 12.709 5.435 1.00 94.00 118 HIS A N 1
ATOM 887 C CA . HIS A 1 118 ? 4.558 11.646 6.334 1.00 94.00 118 HIS A CA 1
ATOM 888 C C . HIS A 1 118 ? 5.662 11.242 7.321 1.00 94.00 118 HIS A C 1
ATOM 890 O O . HIS A 1 118 ? 5.425 11.206 8.529 1.00 94.00 118 HIS A O 1
ATOM 896 N N . ALA A 1 119 ? 6.894 11.072 6.831 1.00 93.44 119 ALA A N 1
ATOM 897 C CA . ALA A 1 119 ? 8.062 10.789 7.660 1.00 93.44 119 ALA A CA 1
ATOM 898 C C . ALA A 1 119 ? 8.411 11.939 8.622 1.00 93.44 119 ALA A C 1
ATOM 900 O O . ALA A 1 119 ? 8.772 11.675 9.766 1.00 93.44 119 ALA A O 1
ATOM 901 N N . MET A 1 120 ? 8.275 13.204 8.201 1.00 95.75 120 MET A N 1
ATOM 902 C CA . MET A 1 120 ? 8.509 14.364 9.077 1.00 95.75 120 MET A CA 1
ATOM 903 C C . MET A 1 120 ? 7.514 14.446 10.243 1.00 95.75 120 MET A C 1
ATOM 905 O O . MET A 1 120 ? 7.883 14.893 11.328 1.00 95.75 120 MET A O 1
ATOM 909 N N . ILE A 1 121 ? 6.253 14.053 10.030 1.00 94.88 121 ILE A N 1
ATOM 910 C CA . ILE A 1 121 ? 5.234 14.034 11.093 1.00 94.88 121 ILE A CA 1
ATOM 911 C C . ILE A 1 121 ? 5.484 12.864 12.059 1.00 94.88 121 ILE A C 1
ATOM 913 O O . ILE A 1 121 ? 5.315 13.031 13.271 1.00 94.88 121 ILE A O 1
ATOM 917 N N . GLY A 1 122 ? 5.902 11.713 11.523 1.00 93.69 122 GLY A N 1
ATOM 918 C CA . GLY A 1 122 ? 6.145 10.474 12.260 1.00 93.69 122 GLY A CA 1
ATOM 919 C C . GLY A 1 122 ? 4.894 9.598 12.343 1.00 93.69 122 GLY A C 1
ATOM 920 O O . GLY A 1 122 ? 3.826 10.047 12.769 1.00 93.69 122 GLY A O 1
ATOM 921 N N . ILE A 1 123 ? 5.026 8.329 11.949 1.00 90.62 123 ILE A N 1
ATOM 922 C CA . ILE A 1 123 ? 3.896 7.394 11.852 1.00 90.62 123 ILE A CA 1
ATOM 923 C C . ILE A 1 123 ? 3.292 7.074 13.218 1.00 90.62 123 ILE A C 1
ATOM 925 O O . ILE A 1 123 ? 2.078 6.980 13.359 1.00 90.62 123 ILE A O 1
ATOM 929 N N . GLU A 1 124 ? 4.123 7.014 14.253 1.00 92.06 124 GLU A N 1
ATOM 930 C CA . GLU A 1 124 ? 3.705 6.756 15.627 1.00 92.06 124 GLU A CA 1
ATOM 931 C C . GLU A 1 124 ? 2.826 7.893 16.156 1.00 92.06 124 GLU A C 1
ATOM 933 O O . GLU A 1 124 ? 1.839 7.654 16.852 1.00 92.06 124 GLU A O 1
ATOM 938 N N . ARG A 1 125 ? 3.150 9.140 15.787 1.00 93.94 125 ARG A N 1
ATOM 939 C CA . ARG A 1 125 ? 2.355 10.315 16.156 1.00 93.94 125 ARG A CA 1
ATOM 940 C C . ARG A 1 125 ? 1.005 10.314 15.446 1.00 93.94 125 ARG A C 1
ATOM 942 O O . ARG A 1 125 ? -0.005 10.597 16.086 1.00 93.94 125 ARG A O 1
ATOM 949 N N . ILE A 1 126 ? 0.990 9.995 14.150 1.00 92.19 126 ILE A N 1
ATOM 950 C CA . ILE A 1 126 ? -0.245 9.870 13.361 1.00 92.19 126 ILE A CA 1
ATOM 951 C C . ILE A 1 126 ? -1.145 8.800 13.987 1.00 92.19 126 ILE A C 1
ATOM 953 O O . ILE A 1 126 ? -2.287 9.093 14.339 1.00 92.19 126 ILE A O 1
ATOM 957 N N . ALA A 1 127 ? -0.603 7.601 14.219 1.00 90.19 127 ALA A N 1
ATOM 958 C CA . ALA A 1 127 ? -1.332 6.485 14.811 1.00 90.19 127 ALA A CA 1
ATOM 959 C C . ALA A 1 127 ? -1.900 6.826 16.199 1.00 90.19 127 ALA A C 1
ATOM 961 O O . ALA A 1 127 ? -3.059 6.523 16.485 1.00 90.19 127 ALA A O 1
ATOM 962 N N . ALA A 1 128 ? -1.120 7.492 17.057 1.00 91.12 128 ALA A N 1
ATOM 963 C CA . ALA A 1 128 ? -1.559 7.875 18.397 1.00 91.12 128 ALA A CA 1
ATOM 964 C C . ALA A 1 128 ? -2.723 8.884 18.377 1.00 91.12 128 ALA A C 1
ATOM 966 O O . ALA A 1 128 ? -3.707 8.706 19.101 1.00 91.12 128 ALA A O 1
ATOM 967 N N . GLU A 1 129 ? -2.641 9.927 17.544 1.00 93.25 129 GLU A N 1
ATOM 968 C CA . GLU A 1 129 ? -3.717 10.920 17.437 1.00 93.25 129 GLU A CA 1
ATOM 969 C C . GLU A 1 129 ? -4.980 10.321 16.806 1.00 93.25 129 GLU A C 1
ATOM 971 O O . GLU A 1 129 ? -6.089 10.569 17.285 1.00 93.25 129 GLU A O 1
ATOM 976 N N . GLU A 1 130 ? -4.842 9.473 15.787 1.00 92.44 130 GLU A N 1
ATOM 977 C CA . GLU A 1 130 ? -5.978 8.767 15.193 1.00 92.44 130 GLU A CA 1
ATOM 978 C C . GLU A 1 130 ? -6.658 7.821 16.167 1.00 92.44 130 GLU A C 1
ATOM 980 O O . GLU A 1 130 ? -7.888 7.813 16.255 1.00 92.44 130 GLU A O 1
ATOM 985 N N . HIS A 1 131 ? -5.876 7.064 16.936 1.00 91.06 131 HIS A N 1
ATOM 986 C CA . HIS A 1 131 ? -6.406 6.186 17.965 1.00 91.06 131 HIS A CA 1
ATOM 987 C C . HIS A 1 131 ? -7.212 6.982 18.996 1.00 91.06 131 HIS A C 1
ATOM 989 O O . HIS A 1 131 ? -8.374 6.669 19.253 1.00 91.06 131 HIS A O 1
ATOM 995 N N . LYS A 1 132 ? -6.653 8.087 19.500 1.00 93.19 132 LYS A N 1
ATOM 996 C CA . LYS A 1 132 ? -7.324 8.987 20.448 1.00 93.19 132 LYS A CA 1
ATOM 997 C C . LYS A 1 132 ? -8.638 9.553 19.896 1.00 93.19 132 LYS A C 1
ATOM 999 O O . LYS A 1 132 ? -9.649 9.567 20.604 1.00 93.19 132 LYS A O 1
ATOM 1004 N N . MET A 1 133 ? -8.653 10.019 18.645 1.00 94.12 133 MET A N 1
ATOM 1005 C CA . MET A 1 133 ? -9.873 10.518 17.996 1.00 94.12 133 MET A CA 1
ATOM 1006 C C . MET A 1 133 ? -10.913 9.408 17.816 1.00 94.12 133 MET A C 1
ATOM 1008 O O . MET A 1 133 ? -12.097 9.611 18.102 1.00 94.12 133 MET A O 1
ATOM 1012 N N . ALA A 1 134 ? -10.477 8.224 17.382 1.00 93.62 134 ALA A N 1
ATOM 1013 C CA . ALA A 1 134 ? -11.346 7.079 17.170 1.00 93.62 134 ALA A CA 1
ATOM 1014 C C . ALA A 1 134 ? -11.977 6.596 18.483 1.00 93.62 134 ALA A C 1
ATOM 1016 O O . ALA A 1 134 ? -13.185 6.363 18.539 1.00 93.62 134 ALA A O 1
ATOM 1017 N N . GLU A 1 135 ? -11.196 6.499 19.559 1.00 92.31 135 GLU A N 1
ATOM 1018 C CA . GLU A 1 135 ? -11.698 6.164 20.891 1.00 92.31 135 GLU A CA 1
ATOM 1019 C C . GLU A 1 135 ? -12.717 7.189 21.390 1.00 92.31 135 GLU A C 1
ATOM 1021 O O . GLU A 1 135 ? -13.780 6.810 21.894 1.00 92.31 135 GLU A O 1
ATOM 1026 N N . HIS A 1 136 ? -12.435 8.484 21.209 1.00 94.06 136 HIS A N 1
ATOM 1027 C CA . HIS A 1 136 ? -13.362 9.546 21.583 1.00 94.06 136 HIS A CA 1
ATOM 1028 C C . HIS A 1 136 ? -14.701 9.404 20.849 1.00 94.06 136 HIS A C 1
ATOM 1030 O O . HIS A 1 136 ? -15.761 9.418 21.485 1.00 94.06 136 HIS A O 1
ATOM 1036 N N . LEU A 1 137 ? -14.664 9.218 19.525 1.00 94.56 137 LEU A N 1
ATOM 1037 C CA . LEU A 1 137 ? -15.866 9.061 18.713 1.00 94.56 137 LEU A CA 1
ATOM 1038 C C . LEU A 1 137 ? -16.632 7.788 19.086 1.00 94.56 137 LEU A C 1
ATOM 1040 O O . LEU A 1 137 ? -17.835 7.849 19.323 1.00 94.56 137 LEU A O 1
ATOM 1044 N N . VAL A 1 138 ? -15.955 6.644 19.219 1.00 93.75 138 VAL A N 1
ATOM 1045 C CA . VAL A 1 138 ? -16.585 5.373 19.616 1.00 93.75 138 VAL A CA 1
ATOM 1046 C C . VAL A 1 138 ? -17.249 5.491 20.984 1.00 93.75 138 VAL A C 1
ATOM 1048 O O . VAL A 1 138 ? -18.374 5.018 21.152 1.00 93.75 138 VAL A O 1
ATOM 1051 N N . LYS A 1 139 ? -16.601 6.144 21.957 1.00 93.50 139 LYS A N 1
ATOM 1052 C CA . LYS A 1 139 ? -17.184 6.377 23.283 1.00 93.50 139 LYS A CA 1
ATOM 1053 C C . LYS A 1 139 ? -18.487 7.167 23.186 1.00 93.50 139 LYS A C 1
ATOM 1055 O O . LYS A 1 139 ? -19.444 6.809 23.862 1.00 93.50 139 LYS A O 1
ATOM 1060 N N . LYS A 1 140 ? -18.538 8.201 22.340 1.00 95.56 140 LYS A N 1
ATOM 1061 C CA . LYS A 1 140 ? -19.746 9.009 22.102 1.00 95.56 140 LYS A CA 1
ATOM 1062 C C . LYS A 1 140 ? -20.826 8.236 21.347 1.00 95.56 140 LYS A C 1
ATOM 1064 O O . LYS A 1 140 ? -21.981 8.257 21.742 1.00 95.56 140 LYS A O 1
ATOM 1069 N N . LEU A 1 141 ? -20.469 7.501 20.301 1.00 94.44 141 LEU A N 1
ATOM 1070 C CA . LEU A 1 141 ? -21.438 6.724 19.528 1.00 94.44 141 LEU A CA 1
ATOM 1071 C C . LEU A 1 141 ? -22.071 5.604 20.364 1.00 94.44 141 LEU A C 1
ATOM 1073 O O . LEU A 1 141 ? -23.275 5.387 20.282 1.00 94.44 141 LEU A O 1
ATOM 1077 N N . ARG A 1 142 ? -21.294 4.949 21.238 1.00 92.69 142 ARG A N 1
ATOM 1078 C CA . ARG A 1 142 ? -21.795 3.894 22.137 1.00 92.69 142 ARG A CA 1
ATOM 1079 C C . ARG A 1 142 ? -22.815 4.385 23.166 1.00 92.69 142 ARG A C 1
ATOM 1081 O O . ARG A 1 142 ? -23.535 3.553 23.708 1.00 92.69 142 ARG A O 1
ATOM 1088 N N . THR A 1 143 ? -22.911 5.690 23.441 1.00 95.56 143 THR A N 1
ATOM 1089 C CA . THR A 1 143 ? -23.971 6.205 24.327 1.00 95.56 143 THR A CA 1
ATOM 1090 C C . THR A 1 143 ? -25.339 6.261 23.648 1.00 95.56 143 THR A C 1
ATOM 1092 O O . THR A 1 143 ? -26.339 6.473 24.328 1.00 95.56 143 THR A O 1
ATOM 1095 N N . HIS A 1 144 ? -25.411 6.071 22.328 1.00 95.00 144 HIS A N 1
ATOM 1096 C CA . HIS A 1 144 ? -26.661 6.090 21.578 1.00 95.00 144 HIS A CA 1
ATOM 1097 C C . HIS A 1 144 ? -27.141 4.672 21.261 1.00 95.00 144 HIS A C 1
ATOM 1099 O O . HIS A 1 144 ? -26.532 3.958 20.472 1.00 95.00 144 HIS A O 1
ATOM 1105 N N . SER A 1 145 ? -28.294 4.289 21.814 1.00 93.19 145 SER A N 1
ATOM 1106 C CA . SER A 1 145 ? -28.904 2.965 21.603 1.00 93.19 145 SER A CA 1
ATOM 1107 C C . SER A 1 145 ? -29.296 2.680 20.149 1.00 93.19 145 SER A C 1
ATOM 1109 O O . SER A 1 145 ? -29.364 1.520 19.752 1.00 93.19 145 SER A O 1
ATOM 1111 N N . LYS A 1 146 ? -29.526 3.727 19.345 1.00 95.06 146 LYS A N 1
ATOM 1112 C CA . LYS A 1 146 ? -29.814 3.616 17.907 1.00 95.06 146 LYS A CA 1
ATOM 1113 C C . LYS A 1 146 ? -28.556 3.529 17.036 1.00 95.06 146 LYS A C 1
ATOM 1115 O O . LYS A 1 146 ? -28.687 3.412 15.827 1.00 95.06 146 LYS A O 1
ATOM 1120 N N . VAL A 1 147 ? -27.347 3.600 17.594 1.00 95.19 147 VAL A N 1
ATOM 1121 C CA . VAL A 1 147 ? -26.114 3.498 16.802 1.00 95.19 147 VAL A CA 1
ATOM 1122 C C . VAL A 1 147 ? -25.509 2.111 16.958 1.00 95.19 147 VAL A C 1
ATOM 1124 O O . VAL A 1 147 ? -25.145 1.689 18.054 1.00 95.19 147 VAL A O 1
ATOM 1127 N N . HIS A 1 148 ? -25.351 1.414 15.837 1.00 94.12 148 HIS A N 1
ATOM 1128 C CA . HIS A 1 148 ? -24.680 0.124 15.783 1.00 94.12 148 HIS A CA 1
ATOM 1129 C C . HIS A 1 148 ? -23.322 0.260 15.091 1.00 94.12 148 HIS A C 1
ATOM 1131 O O . HIS A 1 148 ? -23.248 0.386 13.871 1.00 94.12 148 HIS A O 1
ATOM 1137 N N . ILE A 1 149 ? -22.241 0.247 15.872 1.00 94.19 149 ILE A N 1
ATOM 1138 C CA . ILE A 1 149 ? -20.869 0.321 15.351 1.00 94.19 149 ILE A CA 1
ATOM 1139 C C . ILE A 1 149 ? -20.473 -1.031 14.750 1.00 94.19 149 ILE A C 1
ATOM 1141 O O . ILE A 1 149 ? -20.612 -2.064 15.403 1.00 94.19 149 ILE A O 1
ATOM 1145 N N . LEU A 1 150 ? -19.941 -1.002 13.529 1.00 93.38 150 LEU A N 1
ATOM 1146 C CA . LEU A 1 150 ? -19.464 -2.168 12.793 1.00 93.38 150 LEU A CA 1
ATOM 1147 C C . LEU A 1 150 ? -17.972 -2.421 13.063 1.00 93.38 150 LEU A C 1
ATOM 1149 O O . LEU A 1 150 ? -17.189 -1.494 13.293 1.00 93.38 150 LEU A O 1
ATOM 1153 N N . GLY A 1 151 ? -17.572 -3.690 12.984 1.00 89.75 151 GLY A N 1
ATOM 1154 C CA . GLY A 1 151 ? -16.191 -4.129 13.185 1.00 89.75 151 GLY A CA 1
ATOM 1155 C C . GLY A 1 151 ? -15.915 -4.696 14.585 1.00 89.75 151 GLY A C 1
ATOM 1156 O O . GLY A 1 151 ? -16.843 -4.955 15.356 1.00 89.75 151 GLY A O 1
ATOM 1157 N N . PRO A 1 152 ? -14.639 -4.951 14.916 1.00 86.38 152 PRO A N 1
ATOM 1158 C CA . PRO A 1 152 ? -14.265 -5.613 16.160 1.00 86.38 152 PRO A CA 1
ATOM 1159 C C . PRO A 1 152 ? -14.562 -4.742 17.392 1.00 86.38 152 PRO A C 1
ATOM 1161 O O . PRO A 1 152 ? -14.494 -3.510 17.355 1.00 86.38 152 PRO A O 1
ATOM 1164 N N . LYS A 1 153 ? -14.903 -5.401 18.510 1.00 82.31 153 LYS A N 1
ATOM 1165 C CA . LYS A 1 153 ? -15.196 -4.729 19.791 1.00 82.31 153 LYS A CA 1
ATOM 1166 C C . LYS A 1 153 ? -13.949 -4.088 20.398 1.00 82.31 153 LYS A C 1
ATOM 1168 O O . LYS A 1 153 ? -14.034 -2.970 20.914 1.00 82.31 153 LYS A O 1
ATOM 1173 N N . GLU A 1 154 ? -12.835 -4.814 20.331 1.00 84.25 154 GLU A N 1
ATOM 1174 C CA . GLU A 1 154 ? -11.493 -4.344 20.656 1.00 84.25 154 GLU A CA 1
ATOM 1175 C C . GLU A 1 154 ? -10.886 -3.677 19.420 1.00 84.25 154 GLU A C 1
ATOM 1177 O O . GLU A 1 154 ? -10.887 -4.248 18.331 1.00 84.25 154 GLU A O 1
ATOM 1182 N N . ARG A 1 155 ? -10.413 -2.440 19.584 1.00 84.69 155 ARG A N 1
ATOM 1183 C CA . ARG A 1 155 ? -9.964 -1.582 18.477 1.00 84.69 155 ARG A CA 1
ATOM 1184 C C . ARG A 1 155 ? -8.505 -1.138 18.603 1.00 84.69 155 ARG A C 1
ATOM 1186 O O . ARG A 1 155 ? -8.084 -0.270 17.848 1.00 84.69 155 ARG A O 1
ATOM 1193 N N . SER A 1 156 ? -7.736 -1.745 19.509 1.00 77.94 156 SER A N 1
ATOM 1194 C CA . SER A 1 156 ? -6.301 -1.480 19.721 1.00 77.94 156 SER A CA 1
ATOM 1195 C C . SER A 1 156 ? -5.463 -1.639 18.445 1.00 77.94 156 SER A C 1
ATOM 1197 O O . SER A 1 156 ? -4.461 -0.955 18.283 1.00 77.94 156 SER A O 1
ATOM 1199 N N . HIS A 1 157 ? -5.912 -2.487 17.514 1.00 77.00 157 HIS A N 1
ATOM 1200 C CA . HIS A 1 157 ? -5.259 -2.747 16.225 1.00 77.00 157 HIS A CA 1
ATOM 1201 C C . HIS A 1 157 ? -6.074 -2.268 15.011 1.00 77.00 157 HIS A C 1
ATOM 1203 O O . HIS A 1 157 ? -5.872 -2.746 13.896 1.00 77.00 157 HIS A O 1
ATOM 1209 N N . CYS A 1 158 ? -7.047 -1.374 15.212 1.00 83.62 158 CYS A N 1
ATOM 1210 C CA . CYS A 1 158 ? -7.833 -0.796 14.123 1.00 83.62 158 CYS A CA 1
ATOM 1211 C C . CYS A 1 158 ? -7.293 0.581 13.744 1.00 83.62 158 CYS A C 1
ATOM 1213 O O . CYS A 1 158 ? -7.061 1.412 14.620 1.00 83.62 158 CYS A O 1
ATOM 1215 N N . ALA A 1 159 ? -7.221 0.857 12.441 1.00 84.44 159 ALA A N 1
ATOM 1216 C CA . ALA A 1 159 ? -7.077 2.223 11.947 1.00 84.44 159 ALA A CA 1
ATOM 1217 C C . ALA A 1 159 ? -8.240 3.116 12.433 1.00 84.44 159 ALA A C 1
ATOM 1219 O O . ALA A 1 159 ? -9.297 2.620 12.855 1.00 84.44 159 ALA A O 1
ATOM 1220 N N . GLY A 1 160 ? -8.084 4.436 12.300 1.00 88.44 160 GLY A N 1
ATOM 1221 C CA . GLY A 1 160 ? -9.081 5.454 12.663 1.00 88.44 160 GLY A CA 1
ATOM 1222 C C . GLY A 1 160 ? -10.399 5.432 11.864 1.00 88.44 160 GLY A C 1
ATOM 1223 O O . GLY A 1 160 ? -11.113 6.428 11.821 1.00 88.44 160 GLY A O 1
ATOM 1224 N N . ILE A 1 161 ? -10.747 4.312 11.227 1.00 90.62 161 ILE A N 1
ATOM 1225 C CA . ILE A 1 161 ? -11.924 4.137 10.372 1.00 90.62 161 ILE A CA 1
ATOM 1226 C C . ILE A 1 161 ? -13.083 3.581 11.203 1.00 90.62 161 ILE A C 1
ATOM 1228 O O . ILE A 1 161 ? -13.015 2.463 11.724 1.00 90.62 161 ILE A O 1
ATOM 1232 N N . ILE A 1 162 ? -14.171 4.343 11.324 1.00 93.25 162 ILE A N 1
ATOM 1233 C CA . ILE A 1 162 ? -15.356 3.958 12.102 1.00 93.25 162 ILE A CA 1
ATOM 1234 C C . ILE A 1 162 ? -16.571 3.908 11.180 1.00 93.25 162 ILE A C 1
ATOM 1236 O O . ILE A 1 162 ? -17.090 4.936 10.758 1.00 93.25 162 ILE A O 1
ATOM 1240 N N . SER A 1 163 ? -17.040 2.694 10.905 1.00 94.44 163 SER A N 1
ATOM 1241 C CA . SER A 1 163 ? -18.298 2.449 10.202 1.00 94.44 163 SER A CA 1
ATOM 1242 C C . SER A 1 163 ? -19.390 2.117 11.213 1.00 94.44 163 SER A C 1
ATOM 1244 O O . SER A 1 163 ? -19.157 1.377 12.170 1.00 94.44 163 SER A O 1
ATOM 1246 N N . PHE A 1 164 ? -20.587 2.656 11.019 1.00 95.50 164 PHE A N 1
ATOM 1247 C CA . PHE A 1 164 ? -21.732 2.391 11.881 1.00 95.50 164 PHE A CA 1
ATOM 1248 C C . PHE A 1 164 ? -23.033 2.506 11.094 1.00 95.50 164 PHE A C 1
ATOM 1250 O O . PHE A 1 164 ? -23.106 3.220 10.097 1.00 95.50 164 PHE A O 1
ATOM 1257 N N . ASN A 1 165 ? -24.059 1.823 11.583 1.00 95.94 165 ASN A N 1
ATOM 1258 C CA . ASN A 1 165 ? -25.427 1.953 11.113 1.00 95.94 165 ASN A CA 1
ATOM 1259 C C . ASN A 1 165 ? -26.242 2.770 12.114 1.00 95.94 165 ASN A C 1
ATOM 1261 O O . ASN A 1 165 ? -26.022 2.687 13.327 1.00 95.94 165 ASN A O 1
ATOM 1265 N N . ILE A 1 166 ? -27.222 3.509 11.602 1.00 95.19 166 ILE A N 1
ATOM 1266 C CA . ILE A 1 166 ? -28.288 4.099 12.410 1.00 95.19 166 ILE A CA 1
ATOM 1267 C C . ILE A 1 166 ? -29.484 3.151 12.333 1.00 95.19 166 ILE A C 1
ATOM 1269 O O . ILE A 1 166 ? -30.014 2.887 11.257 1.00 95.19 166 ILE A O 1
ATOM 1273 N N . LEU A 1 167 ? -29.878 2.609 13.478 1.00 92.12 167 LEU A N 1
ATOM 1274 C CA . LEU A 1 167 ? -31.028 1.733 13.619 1.00 92.12 167 LEU A CA 1
ATOM 1275 C C . LEU A 1 167 ? -32.305 2.575 13.618 1.00 92.12 167 LEU A C 1
ATOM 1277 O O . LEU A 1 167 ? -32.452 3.512 14.407 1.00 92.12 167 LEU A O 1
ATOM 1281 N N . TYR A 1 168 ? -33.238 2.205 12.751 1.00 85.56 168 TYR A N 1
ATOM 1282 C CA . TYR A 1 168 ? -34.576 2.773 12.673 1.00 85.56 168 TYR A CA 1
ATOM 1283 C C . TYR A 1 168 ? -35.594 1.641 12.839 1.00 85.56 168 TYR A C 1
ATOM 1285 O O . TYR A 1 168 ? -35.480 0.608 12.179 1.00 85.56 168 TYR A O 1
ATOM 1293 N N . ASN A 1 169 ? -36.577 1.829 13.724 1.00 77.81 169 ASN A N 1
ATOM 1294 C CA . ASN A 1 169 ? -37.711 0.919 13.848 1.00 77.81 169 ASN A CA 1
ATOM 1295 C C . ASN A 1 169 ? -38.846 1.426 12.960 1.00 77.81 169 ASN A C 1
ATOM 1297 O O . ASN A 1 169 ? -39.224 2.587 13.056 1.00 77.81 169 ASN A O 1
ATOM 1301 N N . THR A 1 170 ? -39.467 0.546 12.177 1.00 62.56 170 THR A N 1
ATOM 1302 C CA . THR A 1 170 ? -40.632 0.859 11.324 1.00 62.56 170 THR A CA 1
ATOM 1303 C C . THR A 1 170 ? -41.881 1.321 12.087 1.00 62.56 170 THR A C 1
ATOM 1305 O O . THR A 1 170 ? -42.857 1.730 11.466 1.00 62.56 170 THR A O 1
ATOM 1308 N N . THR A 1 171 ? -41.875 1.267 13.422 1.00 60.06 171 THR A N 1
ATOM 1309 C CA . THR A 1 171 ? -42.918 1.830 14.296 1.00 60.06 171 THR A CA 1
ATOM 1310 C C . THR A 1 171 ? -42.654 3.277 14.713 1.00 60.06 171 THR A C 1
ATOM 1312 O O . THR A 1 171 ? -43.559 3.926 15.233 1.00 60.06 171 THR A O 1
ATOM 1315 N N . ASP A 1 172 ? -41.441 3.795 14.502 1.00 60.22 172 ASP A N 1
ATOM 1316 C CA . ASP A 1 172 ? -41.172 5.224 14.622 1.00 60.22 172 ASP A CA 1
ATOM 1317 C C . ASP A 1 172 ? -41.827 5.877 13.393 1.00 60.22 172 ASP A C 1
ATOM 1319 O O . ASP A 1 172 ? -41.359 5.698 12.268 1.00 60.22 172 ASP A O 1
ATOM 1323 N N . GLY A 1 173 ? -42.966 6.557 13.581 1.00 56.50 173 GLY A N 1
ATOM 1324 C CA . GLY A 1 173 ? -43.683 7.253 12.502 1.00 56.50 173 GLY A CA 1
ATOM 1325 C C . GLY A 1 173 ? -42.762 8.165 11.675 1.00 56.50 173 GLY A C 1
ATOM 1326 O O . GLY A 1 173 ? -41.655 8.470 12.122 1.00 56.50 173 GLY A O 1
ATOM 1327 N N . PRO A 1 174 ? -43.184 8.598 10.470 1.00 55.84 174 PRO A N 1
ATOM 1328 C CA . PRO A 1 174 ? -42.311 9.267 9.508 1.00 55.84 174 PRO A CA 1
ATOM 1329 C C . PRO A 1 174 ? -41.561 10.423 10.174 1.00 55.84 174 PRO A C 1
ATOM 1331 O O . PRO A 1 174 ? -42.143 11.448 10.528 1.00 55.84 174 PRO A O 1
ATOM 1334 N N . THR A 1 175 ? -40.259 10.240 10.382 1.00 55.25 175 THR A N 1
ATOM 1335 C CA . THR A 1 175 ? -39.389 11.282 10.914 1.00 55.25 175 THR A CA 1
ATOM 1336 C C . THR A 1 175 ? -39.331 12.402 9.883 1.00 55.25 175 THR A C 1
ATOM 1338 O O . THR A 1 175 ? -38.848 12.186 8.775 1.00 55.25 175 THR A O 1
ATOM 1341 N N . GLN A 1 176 ? -39.798 13.601 10.246 1.00 50.91 176 GLN A N 1
ATOM 1342 C CA . GLN A 1 176 ? -39.793 14.815 9.408 1.00 50.91 176 GLN A CA 1
ATOM 1343 C C . GLN A 1 176 ? -38.389 15.360 9.067 1.00 50.91 176 GLN A C 1
ATOM 1345 O O . GLN A 1 176 ? -38.245 16.495 8.624 1.00 50.91 176 GLN A O 1
ATOM 1350 N N . HIS A 1 177 ? -37.339 14.569 9.249 1.00 50.94 177 HIS A N 1
ATOM 1351 C CA . HIS A 1 177 ? -35.976 14.958 8.927 1.00 50.94 177 HIS A CA 1
ATOM 1352 C C . HIS A 1 177 ? -35.411 13.962 7.923 1.00 50.94 177 HIS A C 1
ATOM 1354 O O . HIS A 1 177 ? -34.666 13.045 8.264 1.00 50.94 177 HIS A O 1
ATOM 1360 N N . GLY A 1 178 ? -35.847 14.139 6.675 1.00 39.06 178 GLY A N 1
ATOM 1361 C CA . GLY A 1 178 ? -35.044 13.756 5.523 1.00 39.06 178 GLY A CA 1
ATOM 1362 C C . GLY A 1 178 ? -33.803 14.646 5.452 1.00 39.06 178 GLY A C 1
ATOM 1363 O O . GLY A 1 178 ? -33.820 15.775 5.950 1.00 39.06 178 GLY A O 1
ATOM 1364 N N . LEU A 1 179 ? -32.737 14.084 4.885 1.00 36.97 179 LEU A N 1
ATOM 1365 C CA . LEU A 1 179 ? -31.561 14.819 4.416 1.00 36.97 179 LEU A CA 1
ATOM 1366 C C . LEU A 1 179 ? -31.957 16.009 3.533 1.00 36.97 179 LEU A C 1
ATOM 1368 O O . LEU A 1 179 ? -32.933 15.857 2.761 1.00 36.97 179 LEU A O 1
#

InterPro domains:
  IPR000192 Aminotransferase class V domain [PF00266] (2-166)
  IPR015421 Pyridoxal phosphate-dependent transferase, major domain [G3DSA:3.40.640.10] (1-114)
  IPR015422 Pyridoxal phosphate-dependent transferase, small domain [G3DSA:3.90.1150.10] (115-172)
  IPR015424 Pyridoxal phosphate-dependent transferase [SSF53383] (2-167)

Nearest PDB structures (foldseek):
  9d2d-assembly1_A-2  TM=9.091E-01  e=2.536E-08  Escherichia coli
  1c0n-assembly1_A-2  TM=9.083E-01  e=3.737E-08  Escherichia coli
  6o12-assembly1_A  TM=9.119E-01  e=5.875E-08  Escherichia coli K-12
  6mre-assembly1_A-2  TM=9.091E-01  e=7.609E-08  Escherichia coli K-12
  6mr6-assembly1_A-2  TM=9.119E-01  e=1.196E-07  Escherichia coli K-12